Protein AF-A0AAD5LQH4-F1 (afdb_monomer_lite)

Organism: Pythium insidiosum (NCBI:txid114742)

pLDDT: mean 78.12, std 18.83, range [29.61, 98.0]

Sequence (224 aa):
MGNAKSKAVEQTVRATALQPLQAPVPILGARHCLESARTFLVRHKTRGSEMTVSVYDYANETRGARAFQVNGTQLFFTVCGAEDSDAIVRVRPVNQVNFAVETPAPTLRETTVHLYTLKRMLKENTPVTIGVVKDQLTGHSYRLGYTGVWKYGVVIWLASEKTPDCPTTIAKTYPSHRGGIQVSYCLEVVEGVDMAALMTMIAVLDMGPYASSPGLGASMGVMG

Secondary structure (DSSP, 8-state):
---HHHHHHHHHHHHSPP---SS-B-SS-GGGB-SS-EEEEEEEEEETTEEEEEEEETT-GGG--EEEEEETTEEEE--TT------EEEEEESSSSEEEEEEE-SS-TT-EEEEEEEE----SSS-EEEEEEE-TTT--EEEEEEEEETTTEEEEEEEETTSTTS-EEEEEEE----TTS---EEEEE-TTBBHHHHHHHHHHHHS-STTS-SSS--------

Foldseek 3Di:
DDDPVLVVLQVVLVPDDADADPAFQAQPHQLLFFQFWFKWFWFWDDDPLWIWIWIGGPVPNVVPQTQWIDIRQWTFGDHPPPPCSPWIWGFDDPDLFKTWTWTQDPPDRPDIHTRWMFTQDFDAQDKDFGTWTARPVPRWIWGWIWGHGLQRKIFIWIATPVGNVDTGGFKMWHQPPDPPDRTSIMMIGGGSYRVVVVVSNVVSHPNDSSNDDDDDPPDDDDDD

Radius of gyration: 18.34 Å; chains: 1; bounding box: 42×68×43 Å

Structure (mmCIF, N/CA/C/O backbone):
data_AF-A0AAD5LQH4-F1
#
_entry.id   AF-A0AAD5LQH4-F1
#
loop_
_atom_site.group_PDB
_atom_site.id
_atom_site.type_symbol
_atom_site.label_atom_id
_atom_site.label_alt_id
_atom_site.label_comp_id
_atom_site.label_asym_id
_atom_site.label_entity_id
_atom_site.label_seq_id
_atom_site.pdbx_PDB_ins_code
_atom_site.Cartn_x
_atom_site.Cartn_y
_atom_site.Cartn_z
_atom_site.occupancy
_atom_site.B_iso_or_equiv
_atom_site.auth_seq_id
_atom_site.auth_comp_id
_atom_site.auth_asym_id
_atom_site.auth_atom_id
_atom_site.pdbx_PDB_model_num
ATOM 1 N N . MET A 1 1 ? 17.378 1.002 -23.582 1.00 43.47 1 MET A N 1
ATOM 2 C CA . MET A 1 1 ? 17.774 -0.241 -22.879 1.00 43.47 1 MET A CA 1
ATOM 3 C C . MET A 1 1 ? 17.763 0.031 -21.379 1.00 43.47 1 MET A C 1
ATOM 5 O O . MET A 1 1 ? 18.430 0.965 -20.959 1.00 43.47 1 MET A O 1
ATOM 9 N N . GLY A 1 2 ? 16.969 -0.696 -20.585 1.00 53.09 2 GLY A N 1
ATOM 10 C CA . GLY A 1 2 ? 16.956 -0.538 -19.121 1.00 53.09 2 GLY A CA 1
ATOM 11 C C . GLY A 1 2 ? 18.236 -1.083 -18.477 1.00 53.09 2 GLY A C 1
ATOM 12 O O . GLY A 1 2 ? 18.747 -2.109 -18.925 1.00 53.09 2 GLY A O 1
ATOM 13 N N . ASN A 1 3 ? 18.746 -0.389 -17.456 1.00 71.56 3 ASN A N 1
ATOM 14 C CA . ASN A 1 3 ? 19.943 -0.763 -16.695 1.00 71.56 3 ASN A CA 1
ATOM 15 C C . ASN A 1 3 ? 19.790 -2.192 -16.124 1.00 71.56 3 ASN A C 1
ATOM 17 O O . ASN A 1 3 ? 18.729 -2.535 -15.609 1.00 71.56 3 ASN A O 1
ATOM 21 N N . ALA A 1 4 ? 20.828 -3.034 -16.187 1.00 72.62 4 ALA A N 1
ATOM 22 C CA . ALA A 1 4 ? 20.786 -4.414 -15.681 1.00 72.62 4 ALA A CA 1
ATOM 23 C C . ALA A 1 4 ? 20.274 -4.500 -14.228 1.00 72.62 4 ALA A C 1
ATOM 25 O O . ALA A 1 4 ? 19.512 -5.405 -13.889 1.00 72.62 4 ALA A O 1
ATOM 26 N N . LYS A 1 5 ? 20.600 -3.492 -13.404 1.00 70.88 5 LYS A N 1
ATOM 27 C CA . LYS A 1 5 ? 20.104 -3.369 -12.025 1.00 70.88 5 LYS A CA 1
ATOM 28 C C . LYS A 1 5 ? 18.578 -3.239 -11.936 1.00 70.88 5 LYS A C 1
ATOM 30 O O . LYS A 1 5 ? 17.981 -3.847 -11.056 1.00 70.88 5 LYS A O 1
ATOM 35 N N . SER A 1 6 ? 17.930 -2.492 -12.836 1.00 78.31 6 SER A N 1
ATOM 36 C CA . SER A 1 6 ? 16.468 -2.327 -12.796 1.00 78.31 6 SER A CA 1
ATOM 37 C C . SER A 1 6 ? 15.739 -3.601 -13.218 1.00 78.31 6 SER A C 1
ATOM 39 O O . SER A 1 6 ? 14.711 -3.933 -12.639 1.00 78.31 6 SER A O 1
ATOM 41 N N . LYS A 1 7 ? 16.292 -4.344 -14.187 1.00 82.94 7 LYS A N 1
ATOM 42 C CA . LYS A 1 7 ? 15.720 -5.621 -14.639 1.00 82.94 7 LYS A CA 1
ATOM 43 C C . LYS A 1 7 ? 15.779 -6.697 -13.556 1.00 82.94 7 LYS A C 1
ATOM 45 O O . LYS A 1 7 ? 14.803 -7.413 -13.377 1.00 82.94 7 LYS A O 1
ATOM 50 N N . ALA A 1 8 ? 16.895 -6.786 -12.832 1.00 86.00 8 ALA A N 1
ATOM 51 C CA . ALA A 1 8 ? 17.048 -7.752 -11.747 1.00 86.00 8 ALA A CA 1
ATOM 52 C C . ALA A 1 8 ? 16.045 -7.493 -10.609 1.00 86.00 8 ALA A C 1
ATOM 54 O O . ALA A 1 8 ? 15.389 -8.422 -10.153 1.00 86.00 8 ALA A O 1
ATOM 55 N N . VAL A 1 9 ? 15.871 -6.228 -10.197 1.00 86.50 9 VAL A N 1
ATOM 56 C CA . VAL A 1 9 ? 14.870 -5.859 -9.177 1.00 86.50 9 VAL A CA 1
ATOM 57 C C . VAL A 1 9 ? 13.461 -6.219 -9.641 1.00 86.50 9 VAL A C 1
ATOM 59 O O . VAL A 1 9 ? 12.723 -6.861 -8.899 1.00 86.50 9 VAL A O 1
ATOM 62 N N . GLU A 1 10 ? 13.101 -5.854 -10.873 1.00 87.75 10 GLU A N 1
ATOM 63 C CA . GLU A 1 10 ? 11.787 -6.173 -11.430 1.00 87.75 10 GLU A CA 1
ATOM 64 C C . GLU A 1 10 ? 11.521 -7.687 -11.444 1.00 87.75 10 GLU A C 1
ATOM 66 O O . GLU A 1 10 ? 10.453 -8.128 -11.024 1.00 87.75 10 GLU A O 1
ATOM 71 N N . GLN A 1 11 ? 12.486 -8.487 -11.907 1.00 89.12 11 GLN A N 1
ATOM 72 C CA . GLN A 1 11 ? 12.361 -9.945 -11.953 1.00 89.12 11 GLN A CA 1
ATOM 73 C C . GLN A 1 11 ? 12.154 -10.538 -10.560 1.00 89.12 11 GLN A C 1
ATOM 75 O O . GLN A 1 11 ? 11.245 -11.347 -10.382 1.00 89.12 11 GLN A O 1
ATOM 80 N N . THR A 1 12 ? 12.939 -10.097 -9.574 1.00 92.00 12 THR A N 1
ATOM 81 C CA . THR A 1 12 ? 12.787 -10.527 -8.179 1.00 92.00 12 THR A CA 1
ATOM 82 C C . THR A 1 12 ? 11.393 -10.201 -7.656 1.00 92.00 12 THR A C 1
ATOM 84 O O . THR A 1 12 ? 10.718 -11.080 -7.134 1.00 92.00 12 THR A O 1
ATOM 87 N N . VAL A 1 13 ? 10.922 -8.964 -7.847 1.00 92.94 13 VAL A N 1
ATOM 88 C CA . VAL A 1 13 ? 9.593 -8.537 -7.384 1.00 92.94 13 VAL A CA 1
ATOM 89 C C . VAL A 1 13 ? 8.485 -9.347 -8.053 1.00 92.94 13 VAL A C 1
ATOM 91 O O . VAL A 1 13 ? 7.573 -9.817 -7.376 1.00 92.94 13 VAL A O 1
ATOM 94 N N . ARG A 1 14 ? 8.562 -9.555 -9.373 1.00 91.69 14 ARG A N 1
ATOM 95 C CA . ARG A 1 14 ? 7.585 -10.370 -10.110 1.00 91.69 14 ARG A CA 1
ATOM 96 C C . ARG A 1 14 ? 7.562 -11.817 -9.622 1.00 91.69 14 ARG A C 1
ATOM 98 O O . ARG A 1 14 ? 6.471 -12.371 -9.503 1.00 91.69 14 ARG A O 1
ATOM 105 N N . ALA A 1 15 ? 8.724 -12.398 -9.323 1.00 92.62 15 ALA A N 1
ATOM 106 C CA . ALA A 1 15 ? 8.850 -13.762 -8.816 1.00 92.62 15 ALA A CA 1
ATOM 107 C C . ALA A 1 15 ? 8.359 -13.920 -7.367 1.00 92.62 15 ALA A C 1
ATOM 109 O O . ALA A 1 15 ? 8.000 -15.027 -6.969 1.00 92.62 15 ALA A O 1
ATOM 110 N N . THR A 1 16 ? 8.303 -12.840 -6.581 1.00 94.88 16 THR A N 1
ATOM 111 C CA . THR A 1 16 ? 7.770 -12.899 -5.219 1.00 94.88 16 THR A CA 1
ATOM 112 C C . THR A 1 16 ? 6.295 -13.295 -5.231 1.00 94.88 16 THR A C 1
ATOM 114 O O . THR A 1 16 ? 5.443 -12.612 -5.815 1.00 94.88 16 THR A O 1
ATOM 117 N N . ALA A 1 17 ? 5.997 -14.401 -4.549 1.00 93.75 17 ALA A N 1
ATOM 118 C CA . ALA A 1 17 ? 4.637 -14.846 -4.306 1.00 93.75 17 ALA A CA 1
ATOM 119 C C . ALA A 1 17 ? 3.942 -13.887 -3.336 1.00 93.75 17 ALA A C 1
ATOM 121 O O . ALA A 1 17 ? 4.505 -13.496 -2.306 1.00 93.75 17 ALA A O 1
ATOM 122 N N . LEU A 1 18 ? 2.713 -13.514 -3.675 1.00 94.88 18 LEU A N 1
ATOM 123 C CA . LEU A 1 18 ? 1.836 -12.841 -2.734 1.00 94.88 18 LEU A CA 1
ATOM 124 C C . LEU A 1 18 ? 1.075 -13.891 -1.924 1.00 94.88 18 LEU A C 1
ATOM 126 O O . LEU A 1 18 ? 0.703 -14.939 -2.455 1.00 94.88 18 LEU A O 1
ATOM 130 N N . GLN A 1 19 ? 0.868 -13.614 -0.644 1.00 92.62 19 GLN A N 1
ATOM 131 C CA . GLN A 1 19 ? 0.198 -14.517 0.280 1.00 92.62 19 GLN A CA 1
ATOM 132 C C . GLN A 1 19 ? -1.202 -13.982 0.584 1.00 92.62 19 GLN A C 1
ATOM 134 O O . GLN A 1 19 ? -1.308 -12.863 1.092 1.00 92.62 19 GLN A O 1
ATOM 139 N N . PRO A 1 20 ? -2.274 -14.742 0.289 1.00 87.00 20 PRO A N 1
ATOM 140 C CA . PRO A 1 20 ? -3.622 -14.369 0.694 1.00 87.00 20 PRO A CA 1
ATOM 141 C C . PRO A 1 20 ? -3.694 -14.129 2.200 1.00 87.00 20 PRO A C 1
ATOM 143 O O . PRO A 1 20 ? -3.093 -14.866 2.989 1.00 87.00 20 PRO A O 1
ATOM 146 N N . LEU A 1 21 ? -4.437 -13.103 2.601 1.00 89.62 21 LEU A N 1
ATOM 147 C CA . LEU A 1 21 ? -4.705 -12.872 4.012 1.00 89.62 21 LEU A CA 1
ATOM 148 C C . LEU A 1 21 ? -5.694 -13.931 4.512 1.00 89.62 21 LEU A C 1
ATOM 150 O O . LEU A 1 21 ? -6.669 -14.243 3.836 1.00 89.62 21 LEU A O 1
ATOM 154 N N . GLN A 1 22 ? -5.458 -14.475 5.709 1.00 88.81 22 GLN A N 1
ATOM 155 C CA . GLN A 1 22 ? -6.365 -15.465 6.313 1.00 88.81 22 GLN A CA 1
ATOM 156 C C . GLN A 1 22 ? -7.762 -14.890 6.589 1.00 88.81 22 GLN A C 1
ATOM 158 O O . GLN A 1 22 ? -8.742 -15.628 6.631 1.00 88.81 22 GLN A O 1
ATOM 163 N N . ALA A 1 23 ? -7.836 -13.575 6.793 1.00 91.31 23 ALA A N 1
ATOM 164 C CA . ALA A 1 23 ? -9.062 -12.806 6.904 1.00 91.31 23 ALA A CA 1
ATOM 165 C C . ALA A 1 23 ? -8.827 -11.403 6.318 1.00 91.31 23 ALA A C 1
ATOM 167 O O . ALA A 1 23 ? -7.687 -10.923 6.347 1.00 91.31 23 ALA A O 1
ATOM 168 N N . PRO A 1 24 ? -9.872 -10.722 5.817 1.00 93.81 24 PRO A N 1
ATOM 169 C CA . PRO A 1 24 ? -9.762 -9.328 5.411 1.00 93.81 24 PRO A CA 1
ATOM 170 C C . PRO A 1 24 ? -9.243 -8.447 6.550 1.00 93.81 24 PRO A C 1
ATOM 172 O O . PRO A 1 24 ? -9.631 -8.630 7.702 1.00 93.81 24 PRO A O 1
ATOM 175 N N . VAL A 1 25 ? -8.394 -7.471 6.222 1.00 94.88 25 VAL A N 1
ATOM 176 C CA . VAL A 1 25 ? -7.844 -6.506 7.188 1.00 94.88 25 VAL A CA 1
ATOM 177 C C . VAL A 1 25 ? -8.382 -5.112 6.843 1.00 94.88 25 VAL A C 1
ATOM 179 O O . VAL A 1 25 ? -7.745 -4.385 6.076 1.00 94.88 25 VAL A O 1
ATOM 182 N N . PRO A 1 26 ? -9.569 -4.735 7.356 1.00 93.56 26 PRO A N 1
ATOM 183 C CA . PRO A 1 26 ? -10.208 -3.460 7.043 1.00 93.56 26 PRO A CA 1
ATOM 184 C C . PRO A 1 26 ? -9.583 -2.319 7.847 1.00 93.56 26 PRO A C 1
ATOM 186 O O . PRO A 1 26 ? -9.799 -2.193 9.049 1.00 93.56 26 PRO A O 1
ATOM 189 N N . ILE A 1 27 ? -8.822 -1.455 7.182 1.00 93.31 27 ILE A N 1
ATOM 190 C CA . ILE A 1 27 ? -8.109 -0.334 7.818 1.00 93.31 27 ILE A CA 1
ATOM 191 C C . ILE A 1 27 ? -8.921 0.962 7.728 1.00 93.31 27 ILE A C 1
ATOM 193 O O . ILE A 1 27 ? -8.956 1.760 8.665 1.00 93.31 27 ILE A O 1
ATOM 197 N N . LEU A 1 28 ? -9.559 1.191 6.584 1.00 87.81 28 LEU A N 1
ATOM 198 C CA . LEU A 1 28 ? -10.448 2.314 6.304 1.00 87.81 28 LEU A CA 1
ATOM 199 C C . LEU A 1 28 ? -11.907 1.866 6.199 1.00 87.81 28 LEU A C 1
ATOM 201 O O . LEU A 1 28 ? -12.801 2.680 6.420 1.00 87.81 28 LEU A O 1
ATOM 205 N N . GLY A 1 29 ? -12.148 0.588 5.897 1.00 87.00 29 GLY A N 1
ATOM 206 C CA . GLY A 1 29 ? -13.457 -0.043 6.034 1.00 87.00 29 GLY A CA 1
ATOM 207 C C . GLY A 1 29 ? -13.584 -1.334 5.228 1.00 87.00 29 GLY A C 1
ATOM 208 O O . GLY A 1 29 ? -12.982 -1.476 4.168 1.00 87.00 29 GLY A O 1
ATOM 209 N N . ALA A 1 30 ? -14.423 -2.265 5.690 1.00 86.81 30 ALA A N 1
ATOM 210 C CA . ALA A 1 30 ? -14.577 -3.597 5.083 1.00 86.81 30 ALA A CA 1
ATOM 211 C C . ALA A 1 30 ? -14.978 -3.576 3.600 1.00 86.81 30 ALA A C 1
ATOM 213 O O . ALA A 1 30 ? -14.503 -4.396 2.824 1.00 86.81 30 ALA A O 1
ATOM 214 N N . ARG A 1 31 ? -15.771 -2.587 3.174 1.00 84.12 31 ARG A N 1
ATOM 215 C CA . ARG A 1 31 ? -16.147 -2.386 1.760 1.00 84.12 31 ARG A CA 1
ATOM 216 C C . ARG A 1 31 ? -14.965 -2.086 0.827 1.00 84.12 31 ARG A C 1
ATOM 218 O O . ARG A 1 31 ? -15.123 -2.117 -0.387 1.00 84.12 31 ARG A O 1
ATOM 225 N N . HIS A 1 32 ? -13.814 -1.703 1.381 1.00 85.62 32 HIS A N 1
ATOM 226 C CA . HIS A 1 32 ? -12.600 -1.415 0.621 1.00 85.62 32 HIS A CA 1
ATOM 227 C C . HIS A 1 32 ? -11.674 -2.634 0.523 1.00 85.62 32 HIS A C 1
ATOM 229 O O . HIS A 1 32 ? -10.683 -2.578 -0.208 1.00 85.62 32 HIS A O 1
ATOM 235 N N . CYS A 1 33 ? -11.983 -3.726 1.229 1.00 89.88 33 CYS A N 1
ATOM 236 C CA . CYS A 1 33 ? -11.259 -4.982 1.110 1.00 89.88 33 CYS A CA 1
ATOM 237 C C . CYS A 1 33 ? -11.600 -5.675 -0.212 1.00 89.88 33 CYS A C 1
ATOM 239 O O . CYS A 1 33 ? -12.766 -5.784 -0.585 1.00 89.88 33 CYS A O 1
ATOM 241 N N . LEU A 1 34 ? -10.582 -6.163 -0.920 1.00 88.38 34 LEU A N 1
ATOM 242 C CA . LEU A 1 34 ? -10.805 -6.957 -2.125 1.00 88.38 34 LEU A CA 1
ATOM 243 C C . LEU A 1 34 ? -11.397 -8.324 -1.789 1.00 88.38 34 LEU A C 1
ATOM 245 O O . LEU A 1 34 ? -10.846 -9.051 -0.970 1.00 88.38 34 LEU A O 1
ATOM 249 N N . GLU A 1 35 ? -12.448 -8.701 -2.508 1.00 88.69 35 GLU A N 1
ATOM 250 C CA . GLU A 1 35 ? -13.051 -10.042 -2.454 1.00 88.69 35 GLU A CA 1
ATOM 251 C C . GLU A 1 35 ? -12.248 -11.091 -3.235 1.00 88.69 35 GLU A C 1
ATOM 253 O O . GLU A 1 35 ? -12.485 -12.284 -3.113 1.00 88.69 35 GLU A O 1
ATOM 258 N N . SER A 1 36 ? -11.316 -10.658 -4.085 1.00 89.06 36 SER A N 1
ATOM 259 C CA . SER A 1 36 ? -10.476 -11.546 -4.882 1.00 89.06 36 SER A CA 1
ATOM 260 C C . SER A 1 36 ? -9.136 -10.884 -5.174 1.00 89.06 36 SER A C 1
ATOM 262 O O . SER A 1 36 ? -9.053 -9.657 -5.268 1.00 89.06 36 SER A O 1
ATOM 264 N N . ALA A 1 37 ? -8.089 -11.681 -5.395 1.00 90.50 37 ALA A N 1
ATOM 265 C CA . ALA A 1 37 ? -6.830 -11.150 -5.909 1.00 90.50 37 ALA A CA 1
ATOM 266 C C . ALA A 1 37 ? -7.055 -10.453 -7.263 1.00 90.50 37 ALA A C 1
ATOM 268 O O . ALA A 1 37 ? -7.832 -10.931 -8.098 1.00 90.50 37 ALA A O 1
ATOM 269 N N . ARG A 1 38 ? -6.398 -9.308 -7.476 1.00 89.75 38 ARG A N 1
ATOM 270 C CA . ARG A 1 38 ? -6.554 -8.496 -8.690 1.00 89.75 38 ARG A CA 1
ATOM 271 C C . ARG A 1 38 ? -5.252 -7.837 -9.111 1.00 89.75 38 ARG A C 1
ATOM 273 O O . ARG A 1 38 ? -4.387 -7.524 -8.294 1.00 89.75 38 ARG A O 1
ATOM 280 N N . THR A 1 39 ? -5.174 -7.568 -10.408 1.00 90.06 39 THR A N 1
ATOM 281 C CA . THR A 1 39 ? -4.115 -6.765 -11.013 1.00 90.06 39 THR A CA 1
ATOM 282 C C . THR A 1 39 ? -4.710 -5.464 -11.513 1.00 90.06 39 THR A C 1
ATOM 284 O O . THR A 1 39 ? -5.730 -5.451 -12.200 1.00 90.06 39 THR A O 1
ATOM 287 N N . PHE A 1 40 ? -4.036 -4.369 -11.204 1.00 87.25 40 PHE A N 1
ATOM 288 C CA . PHE A 1 40 ? -4.422 -3.031 -11.597 1.00 87.25 40 PHE A CA 1
ATOM 289 C C . PHE A 1 40 ? -3.322 -2.351 -12.407 1.00 87.25 40 PHE A C 1
ATOM 291 O O . PHE A 1 40 ? -2.132 -2.629 -12.249 1.00 87.25 40 PHE A O 1
ATOM 298 N N . LEU A 1 41 ? -3.730 -1.415 -13.254 1.00 86.69 41 LEU A N 1
ATOM 299 C CA . LEU A 1 41 ? -2.862 -0.476 -13.949 1.00 86.69 41 LEU A CA 1
ATOM 300 C C . LEU A 1 41 ? -2.937 0.868 -13.233 1.00 86.69 41 LEU A C 1
ATOM 302 O O . LEU A 1 41 ? -4.015 1.450 -13.102 1.00 86.69 41 LEU A O 1
ATOM 306 N N . VAL A 1 42 ? -1.791 1.371 -12.786 1.00 84.31 42 VAL A N 1
ATOM 307 C CA . VAL A 1 42 ? -1.695 2.668 -12.117 1.00 84.31 42 VAL A CA 1
ATOM 308 C C . VAL A 1 42 ? -1.153 3.702 -13.091 1.00 84.31 42 VAL A C 1
ATOM 310 O O . VAL A 1 42 ? -0.115 3.507 -13.723 1.00 84.31 42 VAL A O 1
ATOM 313 N N . ARG A 1 43 ? -1.862 4.822 -13.221 1.00 81.44 43 ARG A N 1
ATOM 314 C CA . ARG A 1 43 ? -1.523 5.944 -14.097 1.00 81.44 43 ARG A CA 1
ATOM 315 C C . ARG A 1 43 ? -1.373 7.215 -13.291 1.00 81.44 43 ARG A C 1
ATOM 317 O O . ARG A 1 43 ? -2.255 7.565 -12.512 1.00 81.44 43 ARG A O 1
ATOM 324 N N . HIS A 1 44 ? -0.297 7.947 -13.551 1.00 77.12 44 HIS A N 1
ATOM 325 C CA . HIS A 1 44 ? -0.113 9.286 -13.008 1.00 77.12 44 HIS A CA 1
ATOM 326 C C . HIS A 1 44 ? -0.459 10.319 -14.075 1.00 77.12 44 HIS A C 1
ATOM 328 O O . HIS A 1 44 ? -0.073 10.195 -15.239 1.00 77.12 44 HIS A O 1
ATOM 334 N N . LYS A 1 45 ? -1.175 11.359 -13.669 1.00 73.69 45 LYS A N 1
ATOM 335 C CA . LYS A 1 45 ? -1.387 12.560 -14.463 1.00 73.69 45 LYS A CA 1
ATOM 336 C C . LYS A 1 45 ? -1.058 13.760 -13.594 1.00 73.69 45 LYS A C 1
ATOM 338 O O . LYS A 1 45 ? -1.769 14.038 -12.638 1.00 73.69 45 LYS A O 1
ATOM 343 N N . THR A 1 46 ? -0.001 14.475 -13.943 1.00 67.38 46 THR A N 1
ATOM 344 C CA . THR A 1 46 ? 0.383 15.709 -13.252 1.00 67.38 46 THR A CA 1
ATOM 345 C C . THR A 1 46 ? -0.122 16.906 -14.049 1.00 67.38 46 THR A C 1
ATOM 347 O O . THR A 1 46 ? 0.084 16.972 -15.262 1.00 67.38 46 THR A O 1
ATOM 350 N N . ARG A 1 47 ? -0.792 17.852 -13.386 1.00 66.31 47 ARG A N 1
ATOM 351 C CA . ARG A 1 47 ? -1.209 19.135 -13.966 1.00 66.31 47 ARG A CA 1
ATOM 352 C C . ARG A 1 47 ? -0.832 20.253 -12.994 1.00 66.31 47 ARG A C 1
ATOM 354 O O . ARG A 1 47 ? -1.459 20.409 -11.955 1.00 66.31 47 ARG A O 1
ATOM 361 N N . GLY A 1 48 ? 0.190 21.037 -13.334 1.00 69.00 48 GLY A N 1
ATOM 362 C CA . GLY A 1 48 ? 0.733 22.037 -12.409 1.00 69.00 48 GLY A CA 1
ATOM 363 C C . GLY A 1 48 ? 1.316 21.373 -11.157 1.00 69.00 48 GLY A C 1
ATOM 364 O O . GLY A 1 48 ? 2.138 20.467 -11.280 1.00 69.00 48 GLY A O 1
ATOM 365 N N . SER A 1 49 ? 0.882 21.810 -9.973 1.00 58.94 49 SER A N 1
ATOM 366 C CA . SER A 1 4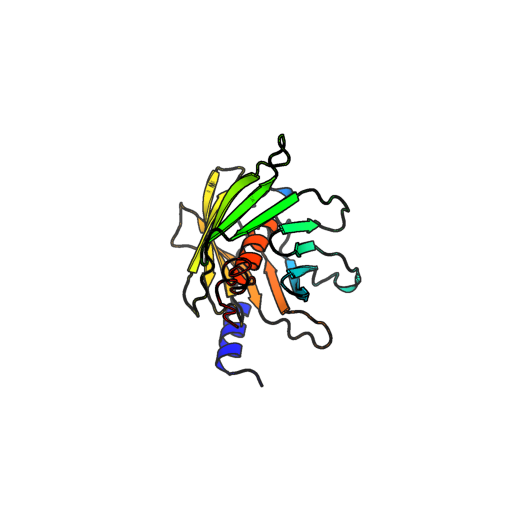9 ? 1.250 21.227 -8.672 1.00 58.94 49 SER A CA 1
ATOM 367 C C . SER A 1 49 ? 0.363 20.052 -8.242 1.00 58.94 49 SER A C 1
ATOM 369 O O . SER A 1 49 ? 0.647 19.410 -7.232 1.00 58.94 49 SER A O 1
ATOM 371 N N . GLU A 1 50 ? -0.699 19.746 -8.990 1.00 63.31 50 GLU A N 1
ATOM 372 C CA . GLU A 1 50 ? -1.614 18.655 -8.669 1.00 63.31 50 GLU A CA 1
ATOM 373 C C . GLU A 1 50 ? -1.173 17.361 -9.353 1.00 63.31 50 GLU A C 1
ATOM 375 O O . GLU A 1 50 ? -0.957 17.307 -10.569 1.00 63.31 50 GLU A O 1
ATOM 380 N N . MET A 1 51 ? -1.064 16.294 -8.563 1.00 67.75 51 MET A N 1
ATOM 381 C CA . MET A 1 51 ? -0.876 14.941 -9.069 1.00 67.75 51 MET A CA 1
ATOM 382 C C . MET A 1 51 ? -2.183 14.175 -8.931 1.00 67.75 51 MET A C 1
ATOM 384 O O . MET A 1 51 ? -2.755 14.088 -7.843 1.00 67.75 51 MET A O 1
ATOM 388 N N . THR A 1 52 ? -2.627 13.599 -10.044 1.00 72.88 52 THR A N 1
ATOM 389 C CA . THR A 1 52 ? -3.718 12.640 -10.074 1.00 72.88 52 THR A CA 1
ATOM 390 C C . THR A 1 52 ? -3.185 11.226 -10.253 1.00 72.88 52 THR A C 1
ATOM 392 O O . THR A 1 52 ? -2.542 10.942 -11.263 1.00 72.88 52 THR A O 1
ATOM 395 N N . VAL A 1 53 ? -3.469 10.330 -9.307 1.00 73.94 53 VAL A N 1
ATOM 396 C CA . VAL A 1 53 ? -3.181 8.891 -9.446 1.00 73.94 53 VAL A CA 1
ATOM 397 C C . VAL A 1 53 ? -4.489 8.184 -9.748 1.00 73.94 53 VAL A C 1
ATOM 399 O O . VAL A 1 53 ? -5.423 8.269 -8.957 1.00 73.94 53 VAL A O 1
ATOM 402 N N . SER A 1 54 ? -4.574 7.523 -10.898 1.00 76.19 54 SER A N 1
ATOM 403 C CA . SER A 1 54 ? -5.743 6.756 -11.321 1.00 76.19 54 SER A CA 1
ATOM 404 C C . SER A 1 54 ? -5.405 5.278 -11.400 1.00 76.19 54 SER A C 1
ATOM 406 O O . SER A 1 54 ? -4.387 4.910 -11.985 1.00 76.19 54 SER A O 1
ATOM 408 N N . VAL A 1 55 ? -6.278 4.441 -10.852 1.00 77.69 55 VAL A N 1
ATOM 409 C CA . VAL A 1 55 ? -6.113 2.986 -10.852 1.00 77.69 55 VAL A CA 1
ATOM 410 C C . VAL A 1 55 ? -7.233 2.354 -11.663 1.00 77.69 55 VAL A C 1
ATOM 412 O O . VAL A 1 55 ? -8.407 2.647 -11.433 1.00 77.69 55 VAL A O 1
ATOM 415 N N . TYR A 1 56 ? -6.859 1.499 -12.606 1.00 77.69 56 TYR A N 1
ATOM 416 C CA . TYR A 1 56 ? -7.769 0.803 -13.510 1.00 77.69 56 TYR A CA 1
ATOM 417 C C . TYR A 1 56 ? -7.621 -0.698 -13.320 1.00 77.69 56 TYR A C 1
ATOM 419 O O . TYR A 1 56 ? -6.509 -1.191 -13.148 1.00 77.69 56 TYR A O 1
ATOM 427 N N . ASP A 1 57 ? -8.728 -1.428 -13.367 1.00 77.88 57 ASP A N 1
ATOM 428 C CA . ASP A 1 57 ? -8.679 -2.887 -13.411 1.00 77.88 57 ASP A CA 1
ATOM 429 C C . ASP A 1 57 ? -8.014 -3.337 -14.723 1.00 77.88 57 ASP A C 1
ATOM 431 O O . ASP A 1 57 ? -8.400 -2.890 -15.807 1.00 77.88 57 ASP A O 1
ATOM 435 N N . TYR A 1 58 ? -7.006 -4.209 -14.625 1.00 72.44 58 TYR A N 1
ATOM 436 C CA . TYR A 1 58 ? -6.256 -4.701 -15.780 1.00 72.44 58 TYR A CA 1
ATOM 437 C C . TYR A 1 58 ? -7.158 -5.411 -16.802 1.00 72.44 58 TYR A C 1
ATOM 439 O O . TYR A 1 58 ? -6.919 -5.305 -18.006 1.00 72.44 58 TYR A O 1
ATOM 447 N N . ALA A 1 59 ? -8.200 -6.115 -16.346 1.00 71.44 59 ALA A N 1
ATOM 448 C CA . ALA A 1 59 ? -9.111 -6.857 -17.217 1.00 71.44 59 ALA A CA 1
ATOM 449 C C . ALA A 1 59 ? -10.146 -5.956 -17.916 1.00 71.44 59 ALA A C 1
ATOM 451 O O . ALA A 1 59 ? -10.638 -6.304 -18.987 1.00 71.44 59 ALA A O 1
ATOM 452 N N . ASN A 1 60 ? -10.460 -4.791 -17.338 1.00 61.19 60 ASN A N 1
ATOM 453 C CA . ASN A 1 60 ? -11.557 -3.917 -17.774 1.00 61.19 60 ASN A CA 1
ATOM 454 C C . ASN A 1 60 ? -11.091 -2.527 -18.250 1.00 61.19 60 ASN A C 1
ATOM 456 O O . ASN A 1 60 ? -11.881 -1.580 -18.271 1.00 61.19 60 ASN A O 1
ATOM 460 N N . GLU A 1 61 ? -9.825 -2.398 -18.659 1.00 58.62 61 GLU A N 1
ATOM 461 C CA . GLU A 1 61 ? -9.183 -1.129 -19.043 1.00 58.62 61 GLU A CA 1
ATOM 462 C C . GLU A 1 61 ? -9.994 -0.312 -20.074 1.00 58.62 61 GLU A C 1
ATOM 464 O O . GLU A 1 61 ? -10.036 0.917 -20.009 1.00 58.62 61 GLU A O 1
ATOM 469 N N . THR A 1 62 ? -10.702 -0.982 -20.989 1.00 51.47 62 THR A N 1
ATOM 470 C CA . THR A 1 62 ? -11.493 -0.357 -22.064 1.00 51.47 62 THR A CA 1
ATOM 471 C C . THR A 1 62 ? -12.768 0.338 -21.592 1.00 51.47 62 THR A C 1
ATOM 473 O O . THR A 1 62 ? -13.298 1.176 -22.318 1.00 51.47 62 THR A O 1
ATOM 476 N N . ARG A 1 63 ? -13.269 0.036 -20.386 1.00 49.97 63 ARG A N 1
ATOM 477 C CA . ARG A 1 63 ? -14.537 0.592 -19.880 1.00 49.97 63 ARG A CA 1
ATOM 478 C C . ARG A 1 63 ? -14.381 1.919 -19.138 1.00 49.97 63 ARG A C 1
ATOM 480 O O . ARG A 1 63 ? -15.375 2.471 -18.684 1.00 49.97 63 ARG A O 1
ATOM 487 N N . GLY A 1 64 ? -13.157 2.428 -18.975 1.00 50.00 64 GLY A N 1
ATOM 488 C CA . GLY A 1 64 ? -12.911 3.694 -18.274 1.00 50.00 64 GLY A CA 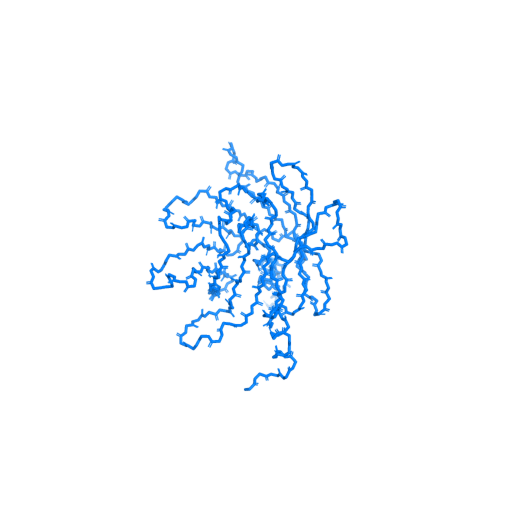1
ATOM 489 C C . GLY A 1 64 ? -13.291 3.685 -16.785 1.00 50.00 64 GLY A C 1
ATOM 490 O O . GLY A 1 64 ? -13.247 4.738 -16.150 1.00 50.00 64 GLY A O 1
ATOM 491 N N . ALA A 1 65 ? -13.635 2.520 -16.223 1.00 50.62 65 ALA A N 1
ATOM 492 C CA . ALA A 1 65 ? -14.005 2.360 -14.824 1.00 50.62 65 ALA A CA 1
ATOM 493 C C . ALA A 1 65 ? -12.771 2.599 -13.943 1.00 50.62 65 ALA A C 1
ATOM 495 O O . ALA A 1 65 ? -11.881 1.752 -13.828 1.00 50.62 65 ALA A O 1
ATOM 496 N N . ARG A 1 66 ? -12.698 3.796 -13.357 1.00 58.91 66 ARG A N 1
ATOM 497 C CA . ARG A 1 66 ? -11.682 4.148 -12.365 1.00 58.91 66 ARG A CA 1
ATOM 498 C C . ARG A 1 66 ? -12.043 3.447 -11.067 1.00 58.91 66 ARG A C 1
ATOM 500 O O . ARG A 1 66 ? -13.136 3.654 -10.560 1.00 58.91 66 ARG A O 1
ATOM 507 N N . ALA A 1 67 ? -11.121 2.655 -10.536 1.00 57.91 67 ALA A N 1
ATOM 508 C CA . ALA A 1 67 ? -11.267 2.078 -9.206 1.00 57.91 67 ALA A CA 1
ATOM 509 C C . ALA A 1 67 ? -10.886 3.105 -8.122 1.00 57.91 67 ALA A C 1
ATOM 511 O O . ALA A 1 67 ? -11.487 3.156 -7.053 1.00 57.91 67 ALA A O 1
ATOM 512 N N . PHE A 1 68 ? -9.889 3.958 -8.399 1.00 62.25 68 PHE A N 1
ATOM 513 C CA . PHE A 1 68 ? -9.362 4.923 -7.428 1.00 62.25 68 PHE A CA 1
ATOM 514 C C . PHE A 1 68 ? -8.848 6.192 -8.104 1.00 62.25 68 PHE A C 1
ATOM 516 O O . PHE A 1 68 ? -8.229 6.113 -9.171 1.00 62.25 68 PHE A O 1
ATOM 523 N N . GLN A 1 69 ? -9.066 7.349 -7.468 1.00 64.94 69 GLN A N 1
ATOM 524 C CA . GLN A 1 69 ? -8.506 8.628 -7.890 1.00 64.94 69 GLN A CA 1
ATOM 525 C C . GLN A 1 69 ? -7.939 9.410 -6.701 1.00 64.94 69 GLN A C 1
ATOM 527 O O . GLN A 1 69 ? -8.661 9.846 -5.817 1.00 64.94 69 GLN A O 1
ATOM 532 N N . VAL A 1 70 ? -6.641 9.685 -6.717 1.00 62.72 70 VAL A N 1
ATOM 533 C CA . VAL A 1 70 ? -6.024 10.680 -5.823 1.00 62.72 70 VAL A CA 1
ATOM 534 C C . VAL A 1 70 ? -5.993 12.007 -6.557 1.00 62.72 70 VAL A C 1
ATOM 536 O O . VAL A 1 70 ? -5.607 11.991 -7.714 1.00 62.72 70 VAL A O 1
ATOM 539 N N . ASN A 1 71 ? -6.381 13.128 -5.954 1.00 62.66 71 ASN A N 1
ATOM 540 C CA . ASN A 1 71 ? -6.161 14.472 -6.486 1.00 62.66 71 ASN A CA 1
ATOM 541 C C . ASN A 1 71 ? -5.456 15.348 -5.439 1.00 62.66 71 ASN A C 1
ATOM 543 O O . ASN A 1 71 ? -6.049 15.743 -4.432 1.00 62.66 71 ASN A O 1
ATOM 547 N N . GLY A 1 72 ? -4.171 15.631 -5.660 1.00 65.19 72 GLY A N 1
ATOM 548 C CA . GLY A 1 72 ? -3.357 16.383 -4.707 1.00 65.19 72 GLY A CA 1
ATOM 549 C C . GLY A 1 72 ? -3.268 15.662 -3.359 1.00 65.19 72 GLY A C 1
ATOM 550 O O . GLY A 1 72 ? -2.671 14.594 -3.267 1.00 65.19 72 GLY A O 1
ATOM 551 N N . THR A 1 73 ? -3.873 16.244 -2.318 1.00 64.44 73 THR A N 1
ATOM 552 C CA . THR A 1 73 ? -3.910 15.669 -0.955 1.00 64.44 73 THR A CA 1
ATOM 553 C C . THR A 1 73 ? -5.197 14.906 -0.643 1.00 64.44 73 THR A C 1
ATOM 555 O O . THR A 1 73 ? -5.355 14.410 0.466 1.00 64.44 73 THR A O 1
ATOM 558 N N . GLN A 1 74 ? -6.144 14.818 -1.575 1.00 62.88 74 GLN A N 1
ATOM 559 C CA . GLN A 1 74 ? -7.427 14.149 -1.358 1.00 62.88 74 GLN A CA 1
ATOM 560 C C . GLN A 1 74 ? -7.478 12.849 -2.159 1.00 62.88 74 GLN A C 1
ATOM 562 O O . GLN A 1 74 ? -7.201 12.844 -3.354 1.00 62.88 74 GLN A O 1
ATOM 567 N N . LEU A 1 75 ? -7.827 11.742 -1.512 1.00 63.56 75 LEU A N 1
ATOM 568 C CA . LEU A 1 75 ? -8.166 10.486 -2.165 1.00 63.56 75 LEU A CA 1
ATOM 569 C C . LEU A 1 75 ? -9.678 10.356 -2.260 1.00 63.56 75 LEU A C 1
ATOM 571 O O . LEU A 1 75 ? -10.384 10.421 -1.254 1.00 63.56 75 LEU A O 1
ATOM 575 N N . PHE A 1 76 ? -10.126 10.127 -3.484 1.00 64.38 76 PHE A N 1
ATOM 576 C CA . PHE A 1 76 ? -11.478 9.763 -3.856 1.00 64.38 76 PHE A CA 1
ATOM 577 C C . PHE A 1 76 ? -11.471 8.279 -4.233 1.00 64.38 76 PHE A C 1
ATOM 579 O O . PHE A 1 76 ? -10.704 7.838 -5.099 1.00 64.38 76 PHE A O 1
ATOM 586 N N . PHE A 1 77 ? -12.312 7.492 -3.569 1.00 60.28 77 PHE A N 1
ATOM 587 C CA . PHE A 1 77 ? -12.461 6.067 -3.861 1.00 60.28 77 PHE A CA 1
ATOM 588 C C . PHE A 1 77 ? -13.742 5.877 -4.674 1.00 60.28 77 PHE A C 1
ATOM 590 O O . PHE A 1 77 ? -14.819 6.225 -4.204 1.00 60.28 77 PHE A O 1
ATOM 597 N N . THR A 1 78 ? -13.625 5.324 -5.883 1.00 54.06 78 THR A N 1
ATOM 598 C CA . THR A 1 78 ? -14.773 4.968 -6.729 1.00 54.06 78 THR A CA 1
ATOM 599 C C . THR A 1 78 ? -14.775 3.455 -6.860 1.00 54.06 78 THR A C 1
ATOM 601 O O . THR A 1 78 ? -14.161 2.884 -7.758 1.00 54.06 78 THR A O 1
ATOM 604 N N . VAL A 1 79 ? -15.400 2.765 -5.911 1.00 50.00 79 VAL A N 1
ATOM 605 C CA . VAL A 1 79 ? -15.373 1.300 -5.909 1.00 50.00 79 VAL A CA 1
ATOM 606 C C . VAL A 1 79 ? -16.299 0.785 -7.018 1.00 50.00 79 VAL A C 1
ATOM 608 O O . VAL A 1 79 ? -17.511 0.954 -6.962 1.00 50.00 79 VAL A O 1
ATOM 611 N N . CYS A 1 80 ? -15.713 0.148 -8.036 1.00 44.38 80 CYS A N 1
ATOM 612 C CA . CYS A 1 80 ? -16.399 -0.698 -9.024 1.00 44.38 80 CYS A CA 1
ATOM 613 C C . CYS A 1 80 ? -17.636 -0.089 -9.723 1.00 44.38 80 CYS A C 1
ATOM 615 O O . CYS A 1 80 ? -18.646 -0.767 -9.885 1.00 44.38 80 CYS A O 1
ATOM 617 N N . GLY A 1 81 ? -17.553 1.156 -10.203 1.00 40.44 81 GLY A N 1
ATOM 618 C CA . GLY A 1 81 ? -18.587 1.726 -11.080 1.00 40.44 81 GLY A CA 1
ATOM 619 C C . GLY A 1 81 ? -19.873 2.176 -10.382 1.00 40.44 81 GLY A C 1
ATOM 620 O O . GLY A 1 81 ? -20.816 2.551 -11.072 1.00 40.44 81 GLY A O 1
ATOM 621 N N . ALA A 1 82 ? -19.912 2.185 -9.048 1.00 39.22 82 ALA A N 1
ATOM 622 C CA . ALA A 1 82 ? -20.914 2.947 -8.317 1.00 39.22 82 ALA A CA 1
ATOM 623 C C . ALA A 1 82 ? -20.539 4.439 -8.366 1.00 39.22 82 ALA A C 1
ATOM 625 O O . ALA A 1 82 ? -19.414 4.809 -8.023 1.00 39.22 82 ALA A O 1
ATOM 626 N N . GLU A 1 83 ? -21.473 5.293 -8.794 1.00 39.47 83 GLU A N 1
ATOM 627 C CA . GLU A 1 83 ? -21.351 6.762 -8.734 1.00 39.47 83 GLU A CA 1
ATOM 628 C C . GLU A 1 83 ? -21.381 7.309 -7.289 1.00 39.47 83 GLU A C 1
ATOM 630 O O . GLU A 1 83 ? -21.288 8.519 -7.083 1.00 39.47 83 GLU A O 1
ATOM 635 N N . ASP A 1 84 ? -21.442 6.434 -6.282 1.00 42.41 84 ASP A N 1
ATOM 636 C CA . ASP A 1 84 ? -21.402 6.796 -4.867 1.00 42.41 84 ASP A CA 1
ATOM 637 C C . ASP A 1 84 ? -19.969 7.153 -4.442 1.00 42.41 84 ASP A C 1
ATOM 639 O O . ASP A 1 84 ? -19.151 6.329 -4.021 1.00 42.41 84 ASP A O 1
ATOM 643 N N . SER A 1 85 ? -19.655 8.438 -4.593 1.00 49.16 85 SER A N 1
ATOM 644 C CA . SER A 1 85 ? -18.416 9.084 -4.152 1.00 49.16 85 SER A CA 1
ATOM 645 C C . SER A 1 85 ? -18.395 9.269 -2.625 1.00 49.16 85 SER A C 1
ATOM 647 O O . SER A 1 85 ? -18.352 10.394 -2.139 1.00 49.16 85 SER A O 1
ATOM 649 N N . ASP A 1 86 ? -18.413 8.180 -1.854 1.00 51.53 86 ASP A N 1
ATOM 650 C CA . ASP A 1 86 ? -18.796 8.238 -0.429 1.00 51.53 86 ASP A CA 1
ATOM 651 C C . ASP A 1 86 ? -17.662 8.067 0.596 1.00 51.53 86 ASP A C 1
ATOM 653 O O . ASP A 1 86 ? -17.897 7.949 1.801 1.00 51.53 86 ASP A O 1
ATOM 657 N N . ALA A 1 87 ? -16.399 8.122 0.176 1.00 54.66 87 ALA A N 1
ATOM 658 C CA . ALA A 1 87 ? -15.308 8.319 1.127 1.00 54.66 87 ALA A CA 1
ATOM 659 C C . ALA A 1 87 ? -14.235 9.235 0.550 1.00 54.66 87 ALA A C 1
ATOM 661 O O . ALA A 1 87 ? -13.592 8.921 -0.448 1.00 54.66 87 ALA A O 1
ATOM 662 N N . ILE A 1 88 ? -14.026 10.371 1.210 1.00 65.75 88 ILE A N 1
ATOM 663 C CA . ILE A 1 88 ? -12.859 11.218 0.992 1.00 65.75 88 ILE A CA 1
ATOM 664 C C . ILE A 1 88 ? -11.895 10.896 2.123 1.00 65.75 88 ILE A C 1
ATOM 666 O O . ILE A 1 88 ? -12.200 11.140 3.289 1.00 65.75 88 ILE A O 1
ATOM 670 N N . VAL A 1 89 ? -10.729 10.354 1.791 1.00 76.50 89 VAL A N 1
ATOM 671 C CA . VAL A 1 89 ? -9.616 10.290 2.741 1.00 76.50 89 VAL A CA 1
ATOM 672 C C . VAL A 1 89 ? -8.606 11.329 2.314 1.00 76.50 89 VAL A C 1
ATOM 674 O O . VAL A 1 89 ? -8.155 11.348 1.175 1.00 76.50 89 VAL A O 1
ATOM 677 N N . ARG A 1 90 ? -8.241 12.221 3.219 1.00 80.12 90 ARG A N 1
ATOM 678 C CA . ARG A 1 90 ? -7.227 13.236 2.978 1.00 80.12 90 ARG A CA 1
ATOM 679 C C . ARG A 1 90 ? -5.875 12.713 3.447 1.00 80.12 90 ARG A C 1
ATOM 681 O O . ARG A 1 90 ? -5.724 12.338 4.602 1.00 80.12 90 ARG A O 1
ATOM 688 N N . VAL A 1 91 ? -4.887 12.716 2.561 1.00 82.62 91 VAL A N 1
ATOM 689 C CA . VAL A 1 91 ? -3.476 12.496 2.886 1.00 82.62 91 VAL A CA 1
ATOM 690 C C . VAL A 1 91 ? -2.775 13.844 2.874 1.00 82.62 91 VAL A C 1
ATOM 692 O O . VAL A 1 91 ? -2.461 14.400 1.822 1.00 82.62 91 VAL A O 1
ATOM 695 N N . ARG A 1 92 ? -2.546 14.392 4.063 1.00 83.94 92 ARG A N 1
ATOM 696 C CA . ARG A 1 92 ? -1.999 15.733 4.257 1.00 83.94 92 ARG A CA 1
ATOM 697 C C . ARG A 1 92 ? -0.546 15.654 4.733 1.00 83.94 92 ARG A C 1
ATOM 699 O O . ARG A 1 92 ? -0.284 14.963 5.717 1.00 83.94 92 ARG A O 1
ATOM 706 N N . PRO A 1 93 ? 0.404 16.376 4.115 1.00 83.12 93 PRO A N 1
ATOM 707 C CA . PRO A 1 93 ? 1.752 16.477 4.661 1.00 83.12 93 PRO A CA 1
ATOM 708 C C . PRO A 1 93 ? 1.708 17.182 6.025 1.00 83.12 93 PRO A C 1
ATOM 710 O O . PRO A 1 93 ? 1.138 18.264 6.166 1.00 83.12 93 PRO A O 1
ATOM 713 N N . VAL A 1 94 ? 2.299 16.551 7.036 1.00 85.19 94 VAL A N 1
ATOM 714 C CA . VAL A 1 94 ? 2.539 17.141 8.363 1.00 85.19 94 VAL A CA 1
ATOM 715 C C . VAL A 1 94 ? 3.912 17.803 8.380 1.00 85.19 94 VAL A C 1
ATOM 717 O O . VAL A 1 94 ? 4.084 18.885 8.929 1.00 85.19 94 VAL A O 1
ATOM 720 N N . ASN A 1 95 ? 4.894 17.151 7.759 1.00 84.25 95 ASN A N 1
ATOM 721 C CA . ASN A 1 95 ? 6.214 17.699 7.477 1.00 84.25 95 ASN A CA 1
ATOM 722 C C . ASN A 1 95 ? 6.787 17.013 6.221 1.00 84.25 95 ASN A C 1
ATOM 724 O O . ASN A 1 95 ? 6.073 16.290 5.531 1.00 84.25 95 ASN A O 1
ATOM 728 N N . GLN A 1 96 ? 8.072 17.220 5.919 1.00 78.75 96 GLN A N 1
ATOM 729 C CA . GLN A 1 96 ? 8.716 16.650 4.725 1.00 78.75 96 GLN A CA 1
ATOM 730 C C . GLN A 1 96 ? 8.703 15.110 4.669 1.00 78.75 96 GLN A C 1
ATOM 732 O O . GLN A 1 96 ? 8.855 14.533 3.594 1.00 78.75 96 GLN A O 1
ATOM 737 N N . VAL A 1 97 ? 8.545 14.444 5.816 1.00 87.12 97 VAL A N 1
ATOM 738 C CA . VAL A 1 97 ? 8.615 12.983 5.945 1.00 87.12 97 VAL A CA 1
ATOM 739 C C . VAL A 1 97 ? 7.262 12.386 6.326 1.00 87.12 97 VAL A C 1
ATOM 741 O O . VAL A 1 97 ? 6.925 11.312 5.847 1.00 87.12 97 VAL A O 1
ATOM 744 N N . ASN A 1 98 ? 6.478 13.046 7.172 1.00 89.81 98 ASN A N 1
ATOM 745 C CA . ASN A 1 98 ? 5.250 12.503 7.746 1.00 89.81 98 ASN A CA 1
ATOM 746 C C . ASN A 1 98 ? 4.006 13.041 7.039 1.00 89.81 98 ASN A C 1
ATOM 748 O O . ASN A 1 98 ? 3.880 14.244 6.811 1.00 89.81 98 ASN A O 1
ATOM 752 N N . PHE A 1 99 ? 3.050 12.152 6.794 1.00 90.88 99 PHE A N 1
ATOM 753 C CA . PHE A 1 99 ? 1.770 12.425 6.157 1.00 90.88 99 PHE A CA 1
ATOM 754 C C . PHE A 1 99 ? 0.648 11.883 7.041 1.00 90.88 99 PHE A C 1
ATOM 756 O O . PHE A 1 99 ? 0.654 10.707 7.403 1.00 90.88 99 PHE A O 1
ATOM 763 N N . ALA A 1 100 ? -0.305 12.737 7.400 1.00 90.44 100 ALA A N 1
ATOM 764 C CA . ALA A 1 100 ? -1.496 12.356 8.141 1.00 90.44 100 ALA A CA 1
ATOM 765 C C . ALA A 1 100 ? -2.566 11.853 7.174 1.00 90.44 100 ALA A C 1
ATOM 767 O O . ALA A 1 100 ? -2.818 12.482 6.147 1.00 90.44 100 ALA A O 1
ATOM 768 N N . VAL A 1 101 ? -3.193 10.736 7.526 1.00 90.38 101 VAL A N 1
ATOM 769 C CA . VAL A 1 101 ? -4.363 10.193 6.843 1.00 90.38 101 VAL A CA 1
ATOM 770 C C . VAL A 1 101 ? -5.590 10.525 7.682 1.00 90.38 101 VAL A C 1
ATOM 772 O O . VAL A 1 101 ? -5.657 10.180 8.863 1.00 90.38 101 VAL A O 1
ATOM 775 N N . GLU A 1 102 ? -6.528 11.250 7.087 1.00 87.94 102 GLU A N 1
ATOM 776 C CA . GLU A 1 102 ? -7.639 11.912 7.768 1.00 87.94 102 GLU A CA 1
ATOM 777 C C . GLU A 1 102 ? -8.955 11.657 7.019 1.00 87.94 102 GLU A C 1
ATOM 779 O O . GLU A 1 102 ? -8.965 11.560 5.795 1.00 87.94 102 GLU A O 1
ATOM 784 N N . THR A 1 103 ? -10.080 11.593 7.729 1.00 82.19 103 THR A N 1
ATOM 785 C CA . THR A 1 103 ? -11.431 11.603 7.126 1.00 82.19 103 THR A CA 1
ATOM 786 C C . THR A 1 103 ? -12.207 12.840 7.578 1.00 82.19 103 THR A C 1
ATOM 788 O O . THR A 1 103 ? -11.926 13.360 8.659 1.00 82.19 103 THR A O 1
ATOM 791 N N . PRO A 1 104 ? -13.166 13.355 6.789 1.00 70.94 104 PRO A N 1
ATOM 792 C CA . PRO A 1 104 ? -14.090 14.385 7.254 1.00 70.94 104 PRO A CA 1
ATOM 793 C C . PRO A 1 104 ? -14.848 13.905 8.497 1.00 70.94 104 PRO A C 1
ATOM 795 O O . PRO A 1 104 ? -15.322 12.769 8.528 1.00 70.94 104 PRO A O 1
ATOM 798 N N . ALA A 1 105 ? -14.979 14.751 9.520 1.00 66.69 105 ALA A N 1
ATOM 799 C CA . ALA A 1 105 ? -15.815 14.427 10.666 1.00 66.69 105 ALA A CA 1
ATOM 800 C C . ALA A 1 105 ? -17.298 14.419 10.243 1.00 66.69 105 ALA A C 1
ATOM 802 O O . ALA A 1 105 ? -17.739 15.316 9.521 1.00 66.69 105 ALA A O 1
ATOM 803 N N . PRO A 1 106 ? -18.097 13.443 10.710 1.00 58.56 106 PRO A N 1
ATOM 804 C CA . PRO A 1 106 ? -19.483 13.275 10.270 1.00 58.56 106 PRO A CA 1
ATOM 805 C C . PRO A 1 106 ? -20.418 14.429 10.671 1.00 58.56 106 PRO A C 1
ATOM 807 O O . PRO A 1 106 ? -21.453 14.620 10.043 1.00 58.56 106 PRO A O 1
ATOM 810 N N . THR A 1 107 ? -20.077 15.207 11.701 1.00 59.53 107 THR A N 1
ATOM 811 C CA . THR A 1 107 ? -20.977 16.207 12.307 1.00 59.53 107 THR A CA 1
ATOM 812 C C . THR A 1 107 ? -20.555 17.659 12.100 1.00 59.53 107 THR A C 1
ATOM 814 O O . THR A 1 107 ? -21.364 18.562 12.295 1.00 59.53 107 THR A O 1
ATOM 817 N N . LEU A 1 108 ? -19.317 17.914 11.682 1.00 55.94 108 LEU A N 1
ATOM 818 C CA . LEU A 1 108 ? -18.763 19.257 11.524 1.00 55.94 108 LEU A CA 1
ATOM 819 C C . LEU A 1 108 ? -17.881 19.250 10.275 1.00 55.94 108 LEU A C 1
ATOM 821 O O . LEU A 1 108 ? -16.821 18.634 10.264 1.00 55.94 108 LEU A O 1
ATOM 825 N N . ARG A 1 109 ? -18.319 19.940 9.214 1.00 55.50 109 ARG A N 1
ATOM 826 C CA . ARG A 1 109 ? -17.662 19.953 7.888 1.00 55.50 109 ARG A CA 1
ATOM 827 C C . ARG A 1 109 ? -16.212 20.469 7.896 1.00 55.50 109 ARG A C 1
ATOM 829 O O . ARG A 1 109 ? -15.535 20.371 6.878 1.00 55.50 109 ARG A O 1
ATOM 836 N N . GLU A 1 110 ? -15.739 20.998 9.020 1.00 56.59 110 GLU A N 1
ATOM 837 C CA . GLU A 1 110 ? -14.405 21.586 9.172 1.00 56.59 110 GLU A CA 1
ATOM 838 C C . GLU A 1 110 ? -13.462 20.772 10.065 1.00 56.59 110 GLU A C 1
ATOM 840 O O . GLU A 1 110 ? -12.247 20.967 10.000 1.00 56.59 110 GLU A O 1
ATOM 845 N N . THR A 1 111 ? -13.971 19.835 10.870 1.00 67.69 111 THR A N 1
ATOM 846 C CA . THR A 1 111 ? -13.106 18.945 11.650 1.00 67.69 111 THR A CA 1
ATOM 847 C C . THR A 1 111 ? -12.804 17.683 10.861 1.00 67.69 111 THR A C 1
ATOM 849 O O . THR A 1 111 ? -13.629 17.148 10.126 1.00 67.69 111 THR A O 1
ATOM 852 N N . THR A 1 112 ? -11.570 17.211 10.985 1.00 76.62 112 THR A N 1
ATOM 853 C CA . THR A 1 112 ? -11.130 15.948 10.397 1.00 76.62 112 THR A CA 1
ATOM 854 C C . THR A 1 112 ? -10.791 14.975 11.514 1.00 76.62 112 THR A C 1
ATOM 856 O O . THR A 1 112 ? -10.320 15.375 12.580 1.00 76.62 112 THR A O 1
ATOM 859 N N . VAL A 1 113 ? -11.052 13.693 11.286 1.00 84.62 113 VAL A N 1
ATOM 860 C CA . VAL A 1 113 ? -10.671 12.614 12.191 1.00 84.62 113 VAL A CA 1
ATOM 861 C C . VAL A 1 113 ? -9.355 12.035 11.697 1.00 84.62 113 VAL A C 1
ATOM 863 O O . VAL A 1 113 ? -9.276 11.521 10.579 1.00 84.62 113 VAL A O 1
ATOM 866 N N . HIS A 1 114 ? -8.317 12.132 12.528 1.00 89.75 114 HIS A N 1
ATOM 867 C CA . HIS A 1 114 ? -7.039 11.484 12.262 1.00 89.75 114 HIS A CA 1
ATOM 868 C C . HIS A 1 114 ? -7.188 9.967 12.374 1.00 89.75 114 HIS A C 1
ATOM 870 O O . HIS A 1 114 ? -7.675 9.463 13.384 1.00 89.75 114 HIS A O 1
ATOM 876 N N . LEU A 1 115 ? -6.732 9.249 11.352 1.00 91.06 115 LEU A N 1
ATOM 877 C CA . LEU A 1 115 ? -6.793 7.793 11.303 1.00 91.06 115 LEU A CA 1
ATOM 878 C C . LEU A 1 115 ? -5.430 7.182 11.625 1.00 91.06 115 LEU A C 1
ATOM 880 O O . LEU A 1 115 ? -5.312 6.348 12.518 1.00 91.06 115 LEU A O 1
ATOM 884 N N . TYR A 1 116 ? -4.396 7.602 10.895 1.00 95.00 116 TYR A N 1
ATOM 885 C CA . TYR A 1 116 ? -3.022 7.139 11.079 1.00 95.00 116 TYR A CA 1
ATOM 886 C C . TYR A 1 116 ? -2.023 8.058 10.366 1.00 95.00 116 TYR A C 1
ATOM 888 O O . TYR A 1 116 ? -2.387 8.932 9.577 1.00 95.00 116 TYR A O 1
ATOM 896 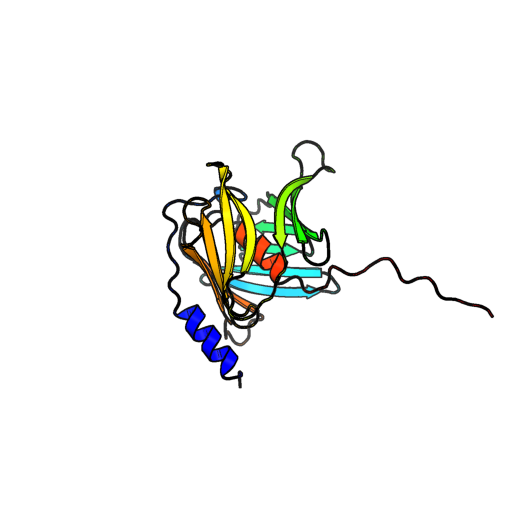N N . THR A 1 117 ? -0.732 7.859 10.643 1.00 94.88 117 THR A N 1
ATOM 897 C CA . THR A 1 117 ? 0.371 8.604 10.020 1.00 94.88 117 THR A CA 1
ATOM 898 C C . THR A 1 117 ? 1.256 7.669 9.204 1.00 94.88 117 THR A C 1
ATOM 900 O O . THR A 1 117 ? 1.644 6.598 9.674 1.00 94.88 117 THR A O 1
ATOM 903 N N . LEU A 1 118 ? 1.618 8.104 8.000 1.00 95.62 118 LEU A N 1
ATOM 904 C CA . LEU A 1 118 ? 2.542 7.423 7.100 1.00 95.62 118 LEU A CA 1
ATOM 905 C C . LEU A 1 118 ? 3.825 8.244 6.919 1.00 95.62 118 LEU A C 1
ATOM 907 O O . LEU A 1 118 ? 3.805 9.473 6.941 1.00 95.62 118 LEU A O 1
ATOM 911 N N . LYS A 1 119 ? 4.949 7.562 6.718 1.00 94.06 119 LYS A N 1
ATOM 912 C CA . LYS A 1 119 ? 6.279 8.137 6.522 1.00 94.06 119 LYS A CA 1
ATOM 913 C C . LYS A 1 119 ? 6.736 7.927 5.093 1.00 94.06 119 LYS A C 1
ATOM 915 O O . LYS A 1 119 ? 6.947 6.798 4.663 1.00 94.06 119 LYS A O 1
ATOM 920 N N . ARG A 1 120 ? 7.010 9.003 4.375 1.00 90.94 120 ARG A N 1
ATOM 921 C CA . ARG A 1 120 ? 7.671 8.936 3.080 1.00 90.94 120 ARG A CA 1
ATOM 922 C C . ARG A 1 120 ? 9.151 8.614 3.266 1.00 90.94 120 ARG A C 1
ATOM 924 O O . ARG A 1 120 ? 9.962 9.486 3.564 1.00 90.94 120 ARG A O 1
ATOM 931 N N . MET A 1 121 ? 9.507 7.352 3.055 1.00 90.38 121 MET A N 1
ATOM 932 C CA . MET A 1 121 ? 10.889 6.880 3.088 1.00 90.38 121 MET A CA 1
ATOM 933 C C . MET A 1 121 ? 11.180 6.053 1.841 1.00 90.38 121 MET A C 1
ATOM 935 O O . MET A 1 121 ? 10.620 4.974 1.655 1.00 90.38 121 MET A O 1
ATOM 939 N N . LEU A 1 122 ? 12.070 6.564 0.991 1.00 90.12 122 LEU A N 1
ATOM 940 C CA . LEU A 1 122 ? 12.536 5.885 -0.214 1.00 90.12 122 LEU A CA 1
ATOM 941 C C . LEU A 1 122 ? 13.924 5.304 0.057 1.00 90.12 122 LEU A C 1
ATOM 943 O O . LEU A 1 122 ? 14.914 6.030 0.002 1.00 90.12 122 LEU A O 1
ATOM 947 N N . LYS A 1 123 ? 13.988 4.014 0.399 1.00 91.50 123 LYS A N 1
ATOM 948 C CA . LYS A 1 123 ? 15.251 3.276 0.524 1.00 91.50 123 LYS A CA 1
ATOM 949 C C . LYS A 1 123 ? 15.281 2.159 -0.504 1.00 91.50 123 LYS A C 1
ATOM 951 O O . LYS A 1 123 ? 14.260 1.541 -0.790 1.00 91.50 123 LYS A O 1
ATOM 956 N N . GLU A 1 124 ? 16.459 1.904 -1.052 1.00 91.38 124 GLU A N 1
ATOM 957 C CA . GLU A 1 124 ? 16.644 0.858 -2.049 1.00 91.38 124 GLU A CA 1
ATOM 958 C C . GLU A 1 124 ? 16.974 -0.474 -1.372 1.00 91.38 124 GLU A C 1
ATOM 960 O O . GLU A 1 124 ? 17.846 -0.538 -0.506 1.00 91.38 124 GLU A O 1
ATOM 965 N N . ASN A 1 125 ? 16.274 -1.536 -1.781 1.00 86.88 125 ASN A N 1
ATOM 966 C CA . ASN A 1 125 ? 16.547 -2.939 -1.444 1.00 86.88 125 ASN A CA 1
ATOM 967 C C . ASN A 1 125 ? 16.662 -3.248 0.059 1.00 86.88 125 ASN A C 1
ATOM 969 O O . ASN A 1 125 ? 17.306 -4.216 0.452 1.00 86.88 125 ASN A O 1
ATOM 973 N N . THR A 1 126 ? 16.014 -2.450 0.904 1.00 91.81 126 THR A N 1
ATOM 974 C CA . THR A 1 126 ? 15.931 -2.677 2.349 1.00 91.81 126 THR A CA 1
ATOM 975 C C . THR A 1 126 ? 14.469 -2.656 2.782 1.00 91.81 126 THR A C 1
ATOM 977 O O . THR A 1 126 ? 13.690 -1.890 2.213 1.00 91.81 126 THR A O 1
ATOM 980 N N . PRO A 1 127 ? 14.051 -3.497 3.745 1.00 93.88 127 PRO A N 1
ATOM 981 C CA . PRO A 1 127 ? 12.716 -3.400 4.318 1.00 93.88 127 PRO A CA 1
ATOM 982 C C . PRO A 1 127 ? 12.504 -2.046 4.999 1.00 93.88 127 PRO A C 1
ATOM 984 O O . PRO A 1 127 ? 13.313 -1.611 5.822 1.00 93.88 127 PRO A O 1
ATOM 987 N N . VAL A 1 128 ? 11.399 -1.382 4.669 1.00 94.62 128 VAL A N 1
ATOM 988 C CA . VAL A 1 128 ? 11.028 -0.078 5.222 1.00 94.62 128 VAL A CA 1
ATOM 989 C C . VAL A 1 128 ? 9.609 -0.137 5.759 1.00 94.62 128 VAL A C 1
ATOM 991 O O . VAL A 1 128 ? 8.682 -0.464 5.027 1.00 94.62 128 VAL A O 1
ATOM 994 N N . THR A 1 129 ? 9.428 0.237 7.027 1.00 96.12 129 THR A N 1
ATOM 995 C CA . THR A 1 129 ? 8.093 0.479 7.592 1.00 96.12 129 THR A CA 1
ATOM 996 C C . THR A 1 129 ? 7.651 1.898 7.261 1.00 96.12 129 THR A C 1
ATOM 998 O O . THR A 1 129 ? 8.330 2.859 7.622 1.00 96.12 129 THR A O 1
ATOM 1001 N N . ILE A 1 130 ? 6.506 2.028 6.604 1.00 95.94 130 ILE A N 1
ATOM 1002 C CA . ILE A 1 130 ? 5.907 3.306 6.215 1.00 95.94 130 ILE A CA 1
ATOM 1003 C C . ILE A 1 130 ? 4.935 3.794 7.277 1.00 95.94 130 ILE A C 1
ATOM 1005 O O . ILE A 1 130 ? 4.895 4.986 7.554 1.00 95.94 130 ILE A O 1
ATOM 1009 N N . GLY A 1 131 ? 4.215 2.908 7.952 1.00 96.56 131 GLY A N 1
ATOM 1010 C CA . GLY A 1 131 ? 3.342 3.320 9.042 1.00 96.56 131 GLY A CA 1
ATOM 1011 C C . GLY A 1 131 ? 2.837 2.154 9.864 1.00 96.56 131 GLY A C 1
ATOM 1012 O O . GLY A 1 131 ? 3.110 0.992 9.561 1.00 96.56 131 GLY A O 1
ATOM 1013 N N . VAL A 1 132 ? 2.098 2.493 10.913 1.00 97.25 132 VAL A N 1
ATOM 1014 C CA . VAL A 1 132 ? 1.307 1.537 11.684 1.00 97.25 132 VAL A CA 1
ATOM 1015 C C . VAL A 1 132 ? -0.154 1.858 11.423 1.00 97.25 132 VAL A C 1
ATOM 1017 O O . VAL A 1 132 ? -0.581 2.997 11.600 1.00 97.25 132 VAL A O 1
ATOM 1020 N N . VAL A 1 133 ? -0.889 0.854 10.972 1.00 96.56 133 VAL A N 1
ATOM 1021 C CA . VAL A 1 133 ? -2.324 0.909 10.699 1.00 96.56 133 VAL A CA 1
ATOM 1022 C C . VAL A 1 133 ? -3.042 -0.021 11.666 1.00 96.56 133 VAL A C 1
ATOM 1024 O O . VAL A 1 133 ? -2.422 -0.923 12.231 1.00 96.56 133 VAL A O 1
ATOM 1027 N N . LYS A 1 134 ? -4.335 0.201 11.882 1.00 96.12 134 LYS A N 1
ATOM 1028 C CA . LYS A 1 134 ? -5.158 -0.661 12.728 1.00 96.12 134 LYS A CA 1
ATOM 1029 C C . LYS A 1 134 ? -6.299 -1.236 11.919 1.00 96.12 134 LYS A C 1
ATOM 1031 O O . LYS A 1 134 ? -6.897 -0.529 11.115 1.00 96.12 134 LYS A O 1
ATOM 1036 N N . ASP A 1 135 ? -6.586 -2.500 12.167 1.00 95.06 135 ASP A N 1
ATOM 1037 C CA . ASP A 1 135 ? -7.838 -3.115 11.761 1.00 95.06 135 ASP A CA 1
ATOM 1038 C C . ASP A 1 135 ? -8.982 -2.472 12.561 1.00 95.06 135 ASP A C 1
ATOM 1040 O O . ASP A 1 135 ? -8.950 -2.446 13.792 1.00 95.06 135 ASP A O 1
ATOM 1044 N N . GLN A 1 136 ? -9.971 -1.915 11.866 1.00 92.19 136 GLN A N 1
ATOM 1045 C CA . GLN A 1 136 ? -11.101 -1.222 12.485 1.00 92.19 136 GLN A CA 1
ATOM 1046 C C . GLN A 1 136 ? -12.062 -2.161 13.212 1.00 92.19 136 GLN A C 1
ATOM 1048 O O . GLN A 1 136 ? -12.765 -1.719 14.118 1.00 92.19 136 GLN A O 1
ATOM 1053 N N . LEU A 1 137 ? -12.114 -3.435 12.822 1.00 91.56 137 LEU A N 1
ATOM 1054 C CA . LEU A 1 137 ? -12.997 -4.421 13.435 1.00 91.56 137 LEU A CA 1
ATOM 1055 C C . LEU A 1 137 ? -12.360 -5.027 14.681 1.00 91.56 137 LEU A C 1
ATOM 1057 O O . LEU A 1 137 ? -13.022 -5.173 15.705 1.00 91.56 137 LEU A O 1
ATOM 1061 N N . THR A 1 138 ? -11.078 -5.386 14.597 1.00 93.69 138 THR A N 1
ATOM 1062 C CA . THR A 1 138 ? -10.397 -6.119 15.678 1.00 93.69 138 THR A CA 1
ATOM 1063 C C . THR A 1 138 ? -9.539 -5.233 16.577 1.00 93.69 138 THR A C 1
ATOM 1065 O O . THR A 1 138 ? -9.161 -5.645 17.671 1.00 93.69 138 THR A O 1
ATOM 1068 N N . GLY A 1 139 ? -9.198 -4.022 16.132 1.00 94.19 139 GLY A N 1
ATOM 1069 C CA . GLY A 1 139 ? -8.285 -3.115 16.828 1.00 94.19 139 GLY A CA 1
ATOM 1070 C C . GLY A 1 139 ? -6.808 -3.514 16.740 1.00 94.19 139 GLY A C 1
ATOM 1071 O O . GLY A 1 139 ? -5.960 -2.779 17.252 1.00 94.19 139 GLY A O 1
ATOM 1072 N N . HIS A 1 140 ? -6.485 -4.640 16.092 1.00 95.12 140 HIS A N 1
ATOM 1073 C CA . HIS A 1 140 ? -5.113 -5.121 15.957 1.00 95.12 140 HIS A CA 1
ATOM 1074 C C . HIS A 1 140 ? -4.262 -4.189 15.104 1.00 95.12 140 HIS A C 1
ATOM 1076 O O . HIS A 1 140 ? -4.683 -3.723 14.041 1.00 95.12 140 HIS A O 1
ATOM 1082 N N . SER A 1 141 ? -3.035 -3.950 15.563 1.00 96.81 141 SER A N 1
ATOM 1083 C CA . SER A 1 141 ? -2.086 -3.103 14.848 1.00 96.81 141 SER A CA 1
ATOM 1084 C C . SER A 1 141 ? -1.262 -3.911 13.849 1.00 96.81 141 SER A C 1
ATOM 1086 O O . SER A 1 141 ? -0.787 -5.013 14.139 1.00 96.81 141 SER A O 1
ATOM 1088 N N . TYR A 1 142 ? -1.019 -3.312 12.689 1.00 97.38 142 TYR A N 1
ATOM 1089 C CA . TYR A 1 142 ? -0.172 -3.855 11.638 1.00 97.38 142 TYR A CA 1
ATOM 1090 C C . TYR A 1 142 ? 0.850 -2.812 11.199 1.00 97.38 142 TYR A C 1
ATOM 1092 O O . TYR A 1 142 ? 0.529 -1.641 10.994 1.00 97.38 142 TYR A O 1
ATOM 1100 N N . ARG A 1 143 ? 2.101 -3.235 11.022 1.00 97.69 143 ARG A N 1
ATOM 1101 C CA . ARG A 1 143 ? 3.123 -2.437 10.343 1.00 97.69 143 ARG A CA 1
ATOM 1102 C C . ARG A 1 143 ? 2.937 -2.609 8.843 1.00 97.69 143 ARG A C 1
ATOM 1104 O O . ARG A 1 143 ? 3.005 -3.729 8.346 1.00 97.69 143 ARG A O 1
ATOM 1111 N N . LEU A 1 144 ? 2.731 -1.501 8.143 1.00 97.56 144 LEU A N 1
ATOM 1112 C CA . LEU A 1 144 ? 2.663 -1.449 6.688 1.00 97.56 144 LEU A CA 1
ATOM 1113 C C . LEU A 1 144 ? 4.015 -0.991 6.145 1.00 97.56 144 LEU A C 1
ATOM 1115 O O . LEU A 1 144 ? 4.552 0.034 6.582 1.00 97.56 144 LEU A O 1
ATOM 1119 N N . GLY A 1 145 ? 4.567 -1.735 5.194 1.00 97.19 145 GLY A N 1
ATOM 1120 C CA . GLY A 1 145 ? 5.887 -1.451 4.654 1.00 97.19 145 GLY A CA 1
ATOM 1121 C C . GLY A 1 145 ? 6.130 -2.033 3.272 1.00 97.19 145 GLY A C 1
ATOM 1122 O O . GLY A 1 145 ? 5.247 -2.636 2.667 1.00 97.19 145 GLY A O 1
ATOM 1123 N N . TYR A 1 146 ? 7.336 -1.815 2.755 1.00 97.31 146 TYR A N 1
ATOM 1124 C CA . TYR A 1 146 ? 7.762 -2.398 1.488 1.00 97.31 146 TYR A CA 1
ATOM 1125 C C . TYR A 1 146 ? 9.237 -2.799 1.497 1.00 97.31 146 TYR A C 1
ATOM 1127 O O . TYR A 1 146 ? 10.019 -2.372 2.349 1.00 97.31 146 TYR A O 1
ATOM 1135 N N . THR A 1 147 ? 9.614 -3.604 0.509 1.00 95.94 147 THR A N 1
ATOM 1136 C CA . THR A 1 147 ? 10.997 -3.941 0.159 1.00 95.94 147 THR A CA 1
ATOM 1137 C C . THR A 1 147 ? 11.163 -3.856 -1.358 1.00 95.94 147 THR A C 1
ATOM 1139 O O . THR A 1 147 ? 10.259 -4.228 -2.103 1.00 95.94 147 THR A O 1
ATOM 1142 N N . GLY A 1 148 ? 12.307 -3.364 -1.835 1.00 92.81 148 GLY A N 1
ATOM 1143 C CA . GLY A 1 148 ? 12.614 -3.232 -3.265 1.00 92.81 148 GLY A CA 1
ATOM 1144 C C . GLY A 1 148 ? 13.068 -1.821 -3.619 1.00 92.81 148 GLY A C 1
ATOM 1145 O O . GLY A 1 148 ? 13.649 -1.129 -2.785 1.00 92.81 148 GLY A O 1
ATOM 1146 N N . VAL A 1 149 ? 12.812 -1.384 -4.850 1.00 91.31 149 VAL A N 1
ATOM 1147 C CA . VAL A 1 149 ? 13.139 -0.029 -5.310 1.00 91.31 149 VAL A CA 1
ATOM 1148 C C . VAL A 1 149 ? 11.893 0.571 -5.933 1.00 91.31 149 VAL A C 1
ATOM 1150 O O . VAL A 1 149 ? 11.509 0.150 -7.015 1.00 91.31 149 VAL A O 1
ATOM 1153 N N . TRP A 1 150 ? 11.285 1.582 -5.302 1.00 89.25 150 TRP A N 1
ATOM 1154 C CA . TRP A 1 150 ? 9.998 2.159 -5.740 1.00 89.25 150 TRP A CA 1
ATOM 1155 C C . TRP A 1 150 ? 9.923 2.451 -7.247 1.00 89.25 150 TRP A C 1
ATOM 1157 O O . TRP A 1 150 ? 8.941 2.125 -7.902 1.00 89.25 150 TRP A O 1
ATOM 1167 N N . LYS A 1 151 ? 11.013 2.973 -7.826 1.00 84.62 151 LYS A N 1
ATOM 1168 C CA . LYS A 1 151 ? 11.124 3.274 -9.263 1.00 84.62 151 LYS A CA 1
ATOM 1169 C C . LYS A 1 151 ? 11.065 2.041 -10.182 1.00 84.62 151 LYS A C 1
ATOM 1171 O O . LYS A 1 151 ? 10.690 2.175 -11.343 1.00 84.62 151 LYS A O 1
ATOM 1176 N N . TYR A 1 152 ? 11.503 0.877 -9.710 1.00 86.94 152 TYR A N 1
ATOM 1177 C CA . TYR A 1 152 ? 11.645 -0.350 -10.510 1.00 86.94 152 TYR A CA 1
ATOM 1178 C C . TYR A 1 152 ? 10.694 -1.468 -10.087 1.00 86.94 152 TYR A C 1
ATOM 1180 O O . TYR A 1 152 ? 10.513 -2.421 -10.837 1.00 86.94 152 TYR A O 1
ATOM 1188 N N . GLY A 1 153 ? 10.103 -1.358 -8.904 1.00 91.31 153 GLY A N 1
ATOM 1189 C CA . GLY A 1 153 ? 9.173 -2.316 -8.340 1.00 91.31 153 GLY A CA 1
ATOM 1190 C C . GLY A 1 153 ? 9.458 -2.596 -6.871 1.00 91.31 153 GLY A C 1
ATOM 1191 O O . GLY A 1 153 ? 10.610 -2.605 -6.419 1.00 91.31 153 GLY A O 1
ATOM 1192 N N . VAL A 1 154 ? 8.389 -2.831 -6.118 1.00 96.00 154 VAL A N 1
ATOM 1193 C CA . VAL A 1 154 ? 8.458 -3.190 -4.701 1.00 96.00 154 VAL A CA 1
ATOM 1194 C C . VAL A 1 154 ? 7.496 -4.315 -4.372 1.00 96.00 154 VAL A C 1
ATOM 1196 O O . VAL A 1 154 ? 6.469 -4.485 -5.023 1.00 96.00 154 VAL A O 1
ATOM 1199 N N . VAL A 1 155 ? 7.815 -5.041 -3.310 1.00 97.50 155 VAL A N 1
ATOM 1200 C CA . VAL A 1 155 ? 6.887 -5.921 -2.605 1.00 97.50 155 VAL A CA 1
ATOM 1201 C C . VAL A 1 155 ? 6.399 -5.171 -1.376 1.00 97.50 155 VAL A C 1
ATOM 1203 O O . VAL A 1 155 ? 7.206 -4.726 -0.562 1.00 97.50 155 VAL A O 1
ATOM 1206 N N . ILE A 1 156 ? 5.089 -5.022 -1.259 1.00 98.00 156 ILE A N 1
ATOM 1207 C CA . ILE A 1 156 ? 4.405 -4.392 -0.135 1.00 98.00 156 ILE A CA 1
ATOM 1208 C C . ILE A 1 156 ? 3.948 -5.492 0.815 1.00 98.00 156 ILE A C 1
ATOM 1210 O O . ILE A 1 156 ? 3.433 -6.532 0.393 1.00 98.00 156 ILE A O 1
ATOM 1214 N N . TRP A 1 157 ? 4.139 -5.259 2.105 1.00 97.75 157 TRP A N 1
ATOM 1215 C CA . TRP A 1 157 ? 3.868 -6.237 3.141 1.00 97.75 157 TRP A CA 1
ATOM 1216 C C . TRP A 1 157 ? 3.150 -5.631 4.345 1.00 97.75 157 TRP A C 1
ATOM 1218 O O . TRP A 1 157 ? 3.260 -4.435 4.630 1.00 97.75 157 TRP A O 1
ATOM 1228 N N . LEU A 1 158 ? 2.433 -6.493 5.065 1.00 97.06 158 LEU A N 1
ATOM 1229 C CA . LEU A 1 158 ? 1.852 -6.227 6.377 1.00 97.06 158 LEU A CA 1
ATOM 1230 C C . LEU A 1 158 ? 2.497 -7.150 7.408 1.00 97.06 158 LEU A C 1
ATOM 1232 O O . LEU A 1 158 ? 2.607 -8.349 7.179 1.00 97.06 158 LEU A O 1
ATOM 1236 N N . ALA A 1 159 ? 2.886 -6.612 8.559 1.00 96.81 159 ALA A N 1
ATOM 1237 C CA . ALA A 1 159 ? 3.349 -7.408 9.692 1.00 96.81 159 ALA A CA 1
ATOM 1238 C C . ALA A 1 159 ? 2.458 -7.144 10.906 1.00 96.81 159 ALA A C 1
ATOM 1240 O O . ALA A 1 159 ? 2.353 -6.003 11.360 1.00 96.81 159 ALA A O 1
ATOM 1241 N N . SER A 1 160 ? 1.809 -8.187 11.422 1.00 95.19 160 SER A N 1
ATOM 1242 C CA . SER A 1 160 ? 0.995 -8.090 12.637 1.00 95.19 160 SER A CA 1
ATOM 1243 C C . SER A 1 160 ? 1.867 -7.748 13.843 1.00 95.1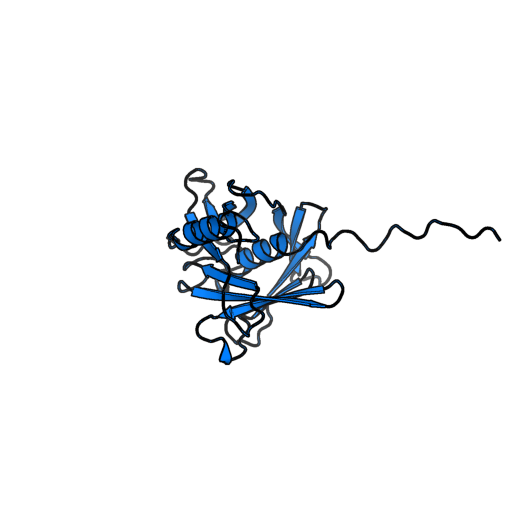9 160 SER A C 1
ATOM 1245 O O . SER A 1 160 ? 2.994 -8.228 13.955 1.00 95.19 160 SER A O 1
ATOM 1247 N N . GLU A 1 161 ? 1.330 -6.983 14.793 1.00 95.06 161 GLU A N 1
ATOM 1248 C CA . GLU A 1 161 ? 1.960 -6.778 16.103 1.00 95.06 161 GLU A CA 1
ATOM 1249 C C . GLU A 1 161 ? 2.263 -8.093 16.844 1.00 95.06 161 GLU A C 1
ATOM 1251 O O . GLU A 1 161 ? 3.207 -8.140 17.629 1.00 95.06 161 GLU A O 1
ATOM 1256 N N . LYS A 1 162 ? 1.504 -9.164 16.565 1.00 92.44 162 LYS A N 1
ATOM 1257 C CA . LYS A 1 162 ? 1.702 -10.495 17.162 1.00 92.44 162 LYS A CA 1
ATOM 1258 C C . LYS A 1 162 ? 2.861 -11.267 16.528 1.00 92.44 162 LYS A C 1
ATOM 1260 O O . LYS A 1 162 ? 3.462 -12.108 17.186 1.00 92.44 162 LYS A O 1
ATOM 1265 N N . THR A 1 163 ? 3.163 -11.000 15.258 1.00 91.19 163 THR A N 1
ATOM 1266 C CA . THR A 1 163 ? 4.193 -11.704 14.476 1.00 91.19 163 THR A CA 1
ATOM 1267 C C . THR A 1 163 ? 5.000 -10.713 13.625 1.00 91.19 163 THR A C 1
ATOM 1269 O O . THR A 1 163 ? 4.973 -10.783 12.392 1.00 91.19 163 THR A O 1
ATOM 1272 N N . PRO A 1 164 ? 5.711 -9.757 14.252 1.00 91.38 164 PRO A N 1
ATOM 1273 C CA . PRO A 1 164 ? 6.345 -8.645 13.542 1.00 91.38 164 PRO A CA 1
ATOM 1274 C C . PRO A 1 164 ? 7.481 -9.080 12.605 1.00 91.38 164 PRO A C 1
ATOM 1276 O O . PRO A 1 164 ? 7.748 -8.390 11.623 1.00 91.38 164 PRO A O 1
ATOM 1279 N N . ASP A 1 165 ? 8.120 -10.218 12.888 1.00 92.44 165 ASP A N 1
ATOM 1280 C CA . ASP A 1 165 ? 9.249 -10.753 12.115 1.00 92.44 165 ASP A CA 1
ATOM 1281 C C . ASP A 1 165 ? 8.810 -11.624 10.927 1.00 92.44 165 ASP A C 1
ATOM 1283 O O . ASP A 1 165 ? 9.637 -12.051 10.125 1.00 92.44 165 ASP A O 1
ATOM 1287 N N . CYS A 1 166 ? 7.505 -11.882 10.795 1.00 91.44 166 CYS A N 1
ATOM 1288 C CA . CYS A 1 166 ? 6.915 -12.686 9.724 1.00 91.44 166 CYS A CA 1
ATOM 1289 C C . CYS A 1 166 ? 5.951 -11.827 8.886 1.00 91.44 166 CYS A C 1
ATOM 1291 O O . CYS A 1 166 ? 4.734 -11.997 8.987 1.00 91.44 166 CYS A O 1
ATOM 1293 N N . PRO A 1 167 ? 6.463 -10.867 8.093 1.00 94.62 167 PRO A N 1
ATOM 1294 C CA . PRO A 1 167 ? 5.624 -10.025 7.253 1.00 94.62 167 PRO A CA 1
ATOM 1295 C C . PRO A 1 167 ? 4.946 -10.843 6.146 1.00 94.62 167 PRO A C 1
ATOM 1297 O O . PRO A 1 167 ? 5.591 -11.614 5.437 1.00 94.62 167 PRO A O 1
ATOM 1300 N N . THR A 1 168 ? 3.652 -10.619 5.952 1.00 96.38 168 THR A N 1
ATOM 1301 C CA . THR A 1 168 ? 2.861 -11.180 4.855 1.00 96.38 168 THR A CA 1
ATOM 1302 C C . THR A 1 168 ? 2.967 -10.273 3.635 1.00 96.38 168 THR A C 1
ATOM 1304 O O . THR A 1 168 ? 2.718 -9.070 3.725 1.00 96.38 168 THR A O 1
ATOM 1307 N N . THR A 1 169 ? 3.333 -10.828 2.481 1.00 97.25 169 THR A N 1
ATOM 1308 C CA . THR A 1 169 ? 3.428 -10.098 1.209 1.00 97.25 169 THR A CA 1
ATOM 1309 C C . THR A 1 169 ? 2.041 -9.930 0.591 1.00 97.25 169 THR A C 1
ATOM 1311 O O . THR A 1 169 ? 1.436 -10.892 0.127 1.00 97.25 169 THR A O 1
ATOM 1314 N N . ILE A 1 170 ? 1.526 -8.701 0.575 1.00 97.38 170 ILE A N 1
ATOM 1315 C CA . ILE A 1 170 ? 0.121 -8.425 0.231 1.00 97.38 170 ILE A CA 1
ATOM 1316 C C . ILE A 1 170 ? -0.069 -7.779 -1.139 1.00 97.38 170 ILE A C 1
ATOM 1318 O O . ILE A 1 170 ? -1.132 -7.888 -1.746 1.00 97.38 170 ILE A O 1
ATOM 1322 N N . ALA A 1 171 ? 0.952 -7.093 -1.640 1.00 97.75 171 ALA A N 1
ATOM 1323 C CA . ALA A 1 171 ? 0.900 -6.474 -2.950 1.00 97.75 171 ALA A CA 1
ATOM 1324 C C . ALA A 1 171 ? 2.296 -6.351 -3.550 1.00 97.75 171 ALA A C 1
ATOM 1326 O O . ALA A 1 171 ? 3.305 -6.430 -2.848 1.00 97.75 171 ALA A O 1
ATOM 1327 N N . LYS A 1 172 ? 2.367 -6.125 -4.857 1.00 96.88 172 LYS A N 1
ATOM 1328 C CA . LYS A 1 172 ? 3.614 -5.765 -5.529 1.00 96.88 172 LYS A CA 1
ATOM 1329 C C . LYS A 1 172 ? 3.378 -4.795 -6.669 1.00 96.88 172 LYS A C 1
ATOM 1331 O O . LYS A 1 172 ? 2.354 -4.861 -7.346 1.00 96.88 172 LYS A O 1
ATOM 1336 N N . THR A 1 173 ? 4.348 -3.916 -6.889 1.00 94.62 173 THR A N 1
ATOM 1337 C CA . THR A 1 173 ? 4.369 -2.997 -8.027 1.00 94.62 173 THR A CA 1
ATOM 1338 C C . THR A 1 173 ? 5.515 -3.337 -8.960 1.00 94.62 173 THR A C 1
ATOM 1340 O O . THR A 1 173 ? 6.582 -3.754 -8.514 1.00 94.62 173 THR A O 1
ATOM 1343 N N . TYR A 1 174 ? 5.317 -3.159 -10.261 1.00 91.88 174 TYR A N 1
ATOM 1344 C CA . TYR A 1 174 ? 6.377 -3.334 -11.254 1.00 91.88 174 TYR A CA 1
ATOM 1345 C C . TYR A 1 174 ? 6.026 -2.608 -12.566 1.00 91.88 174 TYR A C 1
ATOM 1347 O O . TYR A 1 174 ? 4.848 -2.358 -12.831 1.00 91.88 174 TYR A O 1
ATOM 1355 N N . PRO A 1 175 ? 7.009 -2.265 -13.417 1.00 87.69 175 PRO A N 1
ATOM 1356 C CA . PRO A 1 175 ? 6.764 -1.592 -14.688 1.00 87.69 175 PRO A CA 1
ATOM 1357 C C . PRO A 1 175 ? 5.782 -2.365 -15.578 1.00 87.69 175 PRO A C 1
ATOM 1359 O O . PRO A 1 175 ? 5.912 -3.574 -15.770 1.00 87.69 175 PRO A O 1
ATOM 1362 N N . SER A 1 176 ? 4.801 -1.666 -16.152 1.00 82.75 176 SER A N 1
ATOM 1363 C CA . SER A 1 176 ? 3.752 -2.308 -16.957 1.00 82.75 176 SER A CA 1
ATOM 1364 C C . SER A 1 176 ? 4.248 -2.798 -18.321 1.00 82.75 176 SER A C 1
ATOM 1366 O O . SER A 1 176 ? 3.685 -3.743 -18.869 1.00 82.75 176 SER A O 1
ATOM 1368 N N . HIS A 1 177 ? 5.274 -2.141 -18.880 1.00 76.69 177 HIS A N 1
ATOM 1369 C CA . HIS A 1 177 ? 5.801 -2.333 -20.242 1.00 76.69 177 HIS A CA 1
ATOM 1370 C C . HIS A 1 177 ? 4.749 -2.266 -21.365 1.00 76.69 177 HIS A C 1
ATOM 1372 O O . HIS A 1 177 ? 5.047 -2.624 -22.505 1.00 76.69 177 HIS A O 1
ATOM 1378 N N . ARG A 1 178 ? 3.528 -1.784 -21.089 1.00 68.62 178 ARG A N 1
ATOM 1379 C CA . ARG A 1 178 ? 2.494 -1.592 -22.114 1.00 68.62 178 ARG A CA 1
ATOM 1380 C C . ARG A 1 178 ? 2.829 -0.362 -22.957 1.00 68.62 178 ARG A C 1
ATOM 1382 O O . ARG A 1 178 ? 2.767 0.767 -22.479 1.00 68.62 178 ARG A O 1
ATOM 1389 N N . GLY A 1 179 ? 3.189 -0.588 -24.219 1.00 57.00 179 GLY A N 1
ATOM 1390 C CA . GLY A 1 179 ? 3.382 0.481 -25.198 1.00 57.00 179 GLY A CA 1
ATOM 1391 C C . GLY A 1 179 ? 2.060 1.172 -25.549 1.00 57.00 179 GLY A C 1
ATOM 1392 O O . GLY A 1 179 ? 1.017 0.531 -25.605 1.00 57.00 179 GLY A O 1
ATOM 1393 N N . GLY A 1 180 ? 2.100 2.486 -25.786 1.00 53.12 180 GLY A N 1
ATOM 1394 C CA . GLY A 1 180 ? 0.949 3.264 -26.271 1.00 53.12 180 GLY A CA 1
ATOM 1395 C C . GLY A 1 180 ? -0.039 3.744 -25.202 1.00 53.12 180 GLY A C 1
ATOM 1396 O O . GLY A 1 180 ? -0.883 4.585 -25.503 1.00 53.12 180 GLY A O 1
ATOM 1397 N N . ILE A 1 181 ? 0.089 3.294 -23.951 1.00 56.97 181 ILE A N 1
ATOM 1398 C CA . ILE A 1 181 ? -0.766 3.71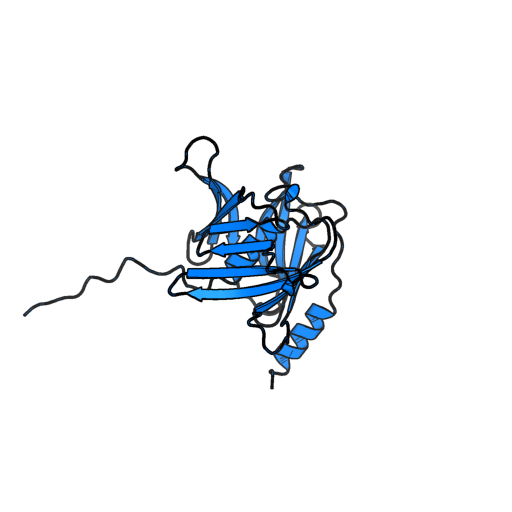8 -22.836 1.00 56.97 181 ILE A CA 1
ATOM 1399 C C . ILE A 1 181 ? 0.118 4.389 -21.783 1.00 56.97 181 ILE A C 1
ATOM 1401 O O . ILE A 1 181 ? 1.141 3.840 -21.385 1.00 56.97 181 ILE A O 1
ATOM 1405 N N . GLN A 1 182 ? -0.250 5.592 -21.329 1.00 63.69 182 GLN A N 1
ATOM 1406 C CA . GLN A 1 182 ? 0.436 6.281 -20.227 1.00 63.69 182 GLN A CA 1
ATOM 1407 C C . GLN A 1 182 ? 0.148 5.568 -18.891 1.00 63.69 182 GLN A C 1
ATOM 1409 O O . GLN A 1 182 ? -0.580 6.092 -18.055 1.00 63.69 182 GLN A O 1
ATOM 1414 N N . VAL A 1 183 ? 0.669 4.357 -18.702 1.00 66.38 183 VAL A N 1
ATOM 1415 C CA . VAL A 1 183 ? 0.619 3.607 -17.440 1.00 66.38 183 VAL A CA 1
ATOM 1416 C C . VAL A 1 183 ? 1.968 3.753 -16.745 1.00 66.38 183 VAL A C 1
ATOM 1418 O O . VAL A 1 183 ? 3.005 3.508 -17.356 1.00 66.38 183 VAL A O 1
ATOM 1421 N N . SER A 1 184 ? 1.952 4.127 -15.468 1.00 75.69 184 SER A N 1
ATOM 1422 C CA . SER A 1 184 ? 3.155 4.264 -14.647 1.00 75.69 184 SER A CA 1
ATOM 1423 C C . SER A 1 184 ? 3.694 2.895 -14.215 1.00 75.69 184 SER A C 1
ATOM 1425 O O . SER A 1 184 ? 4.887 2.636 -14.354 1.00 75.69 184 SER A O 1
ATOM 1427 N N . TYR A 1 185 ? 2.826 2.007 -13.716 1.00 88.06 185 TYR A N 1
ATOM 1428 C CA . TYR A 1 185 ? 3.184 0.649 -13.284 1.00 88.06 185 TYR A CA 1
ATOM 1429 C C . TYR A 1 185 ? 1.947 -0.255 -13.132 1.00 88.06 185 TYR A C 1
ATOM 1431 O O . TYR A 1 185 ? 0.812 0.219 -13.109 1.00 88.06 185 TYR A O 1
ATOM 1439 N N . CYS A 1 186 ? 2.170 -1.566 -13.036 1.00 91.38 186 CYS A N 1
ATOM 1440 C CA . CYS A 1 186 ? 1.178 -2.536 -12.579 1.00 91.38 186 CYS A CA 1
ATOM 1441 C C . CYS A 1 186 ? 1.206 -2.646 -11.052 1.00 91.38 186 CYS A C 1
ATOM 1443 O O . CYS A 1 186 ? 2.275 -2.548 -10.447 1.00 91.38 186 CYS A O 1
ATOM 1445 N N . LEU A 1 187 ? 0.046 -2.903 -10.455 1.00 93.75 187 LEU A N 1
ATOM 1446 C CA . LEU A 1 187 ? -0.143 -3.193 -9.038 1.00 93.75 187 LEU A CA 1
ATOM 1447 C C . LEU A 1 187 ? -0.907 -4.516 -8.909 1.00 93.75 187 LEU A C 1
ATOM 1449 O O . LEU A 1 187 ? -2.074 -4.587 -9.276 1.00 93.75 187 LEU A O 1
ATOM 1453 N N . GLU A 1 188 ? -0.263 -5.553 -8.391 1.00 95.25 188 GLU A N 1
ATOM 1454 C CA . GLU A 1 188 ? -0.926 -6.812 -8.028 1.00 95.25 188 GLU A CA 1
ATOM 1455 C C . GLU A 1 188 ? -1.229 -6.815 -6.537 1.00 95.25 188 GLU A C 1
ATOM 1457 O O . GLU A 1 188 ? -0.359 -6.453 -5.744 1.00 95.25 188 GLU A O 1
ATOM 1462 N N . VAL A 1 189 ? -2.438 -7.227 -6.158 1.00 95.25 189 VAL A N 1
ATOM 1463 C CA . VAL A 1 189 ? -2.915 -7.211 -4.769 1.00 95.25 189 VAL A CA 1
ATOM 1464 C C . VAL A 1 189 ? -3.669 -8.499 -4.464 1.00 95.25 189 VAL A C 1
ATOM 1466 O O . VAL A 1 189 ? -4.433 -8.988 -5.298 1.00 95.25 189 VAL A O 1
ATOM 1469 N N . VAL A 1 190 ? -3.452 -9.049 -3.270 1.00 95.81 190 VAL A N 1
ATOM 1470 C CA . VAL A 1 190 ? -4.179 -10.234 -2.792 1.00 95.81 190 VAL A CA 1
ATOM 1471 C C . VAL A 1 190 ? -5.568 -9.894 -2.272 1.00 95.81 190 VAL A C 1
ATOM 1473 O O . VAL A 1 190 ? -5.889 -8.750 -1.955 1.00 95.81 190 VAL A O 1
ATOM 1476 N N . GLU A 1 191 ? -6.385 -10.932 -2.157 1.00 93.62 191 GLU A N 1
ATOM 1477 C CA . GLU A 1 191 ? -7.668 -10.887 -1.467 1.00 93.62 191 GLU A CA 1
ATOM 1478 C C . GLU A 1 191 ? -7.523 -10.436 -0.002 1.00 93.62 191 GLU A C 1
ATOM 1480 O O . GLU A 1 191 ? -6.520 -10.706 0.665 1.00 93.62 191 GLU A O 1
ATOM 1485 N N . GLY A 1 192 ? -8.539 -9.729 0.494 1.00 92.62 192 GLY A N 1
ATOM 1486 C CA . GLY A 1 192 ? -8.650 -9.270 1.877 1.00 92.62 192 GLY A CA 1
ATOM 1487 C C . GLY A 1 192 ? -7.941 -7.947 2.179 1.00 92.62 192 GLY A C 1
ATOM 1488 O O . GLY A 1 192 ? -8.157 -7.369 3.246 1.00 92.62 192 GLY A O 1
ATOM 1489 N N . VAL A 1 193 ? -7.121 -7.430 1.259 1.00 94.62 193 VAL A N 1
ATOM 1490 C CA . VAL A 1 193 ? -6.413 -6.154 1.441 1.00 94.62 193 VAL A CA 1
ATOM 1491 C C . VAL A 1 193 ? -7.374 -4.987 1.279 1.00 94.62 193 VAL A C 1
ATOM 1493 O O . VAL A 1 193 ? -8.049 -4.879 0.255 1.00 94.62 193 VAL A O 1
ATOM 1496 N N . ASP A 1 194 ? -7.384 -4.081 2.258 1.00 92.25 194 ASP A N 1
ATOM 1497 C CA . ASP A 1 194 ? -8.038 -2.779 2.140 1.00 92.25 194 ASP A CA 1
ATOM 1498 C C . ASP A 1 194 ? -7.310 -1.911 1.103 1.00 92.25 194 ASP A C 1
ATOM 1500 O O . ASP A 1 194 ? -6.239 -1.340 1.349 1.00 92.25 194 ASP A O 1
ATOM 1504 N N . MET A 1 195 ? -7.903 -1.820 -0.086 1.00 88.12 195 MET A N 1
ATOM 1505 C CA . MET A 1 195 ? -7.336 -1.066 -1.198 1.00 88.12 195 MET A CA 1
ATOM 1506 C C . MET A 1 195 ? -7.271 0.421 -0.915 1.00 88.12 195 MET A C 1
ATOM 1508 O O . MET A 1 195 ? -6.341 1.078 -1.375 1.00 88.12 195 MET A O 1
ATOM 1512 N N . ALA A 1 196 ? -8.214 0.969 -0.150 1.00 85.62 196 ALA A N 1
ATOM 1513 C CA . ALA A 1 196 ? -8.187 2.384 0.160 1.00 85.62 196 ALA A CA 1
ATOM 1514 C C . ALA A 1 196 ? -6.931 2.720 0.979 1.00 85.62 196 ALA A C 1
ATOM 1516 O O . ALA A 1 196 ? -6.225 3.684 0.674 1.00 85.62 196 ALA A O 1
ATOM 1517 N N . ALA A 1 197 ? -6.599 1.879 1.963 1.00 90.88 197 ALA A N 1
ATOM 1518 C CA . ALA A 1 197 ? -5.420 2.067 2.799 1.00 90.88 197 ALA A CA 1
ATOM 1519 C C . ALA A 1 197 ? -4.119 1.824 2.024 1.00 90.88 197 ALA A C 1
ATOM 1521 O O . ALA A 1 197 ? -3.151 2.569 2.188 1.00 90.88 197 ALA A O 1
ATOM 1522 N N . LEU A 1 198 ? -4.106 0.834 1.127 1.00 92.50 198 LEU A N 1
ATOM 1523 C CA . LEU A 1 198 ? -2.981 0.610 0.220 1.00 92.50 198 LEU A CA 1
ATOM 1524 C C . LEU A 1 198 ? -2.741 1.828 -0.688 1.00 92.50 198 LEU A C 1
ATOM 1526 O O . LEU A 1 198 ? -1.599 2.252 -0.881 1.00 92.50 198 LEU A O 1
ATOM 1530 N N . MET A 1 199 ? -3.812 2.443 -1.193 1.00 87.44 199 MET A N 1
ATOM 1531 C CA . MET A 1 199 ? -3.715 3.636 -2.030 1.00 87.44 199 MET A CA 1
ATOM 1532 C C . MET A 1 199 ? -3.194 4.859 -1.271 1.00 87.44 199 MET A C 1
ATOM 1534 O O . MET A 1 199 ? -2.487 5.665 -1.876 1.00 87.44 199 MET A O 1
ATOM 1538 N N . THR A 1 200 ? -3.457 5.005 0.035 1.00 88.69 200 THR A N 1
ATOM 1539 C CA . THR A 1 200 ? -2.849 6.106 0.810 1.00 88.69 200 THR A CA 1
ATOM 1540 C C . THR A 1 200 ? -1.337 5.936 0.948 1.00 88.69 200 THR A C 1
ATOM 1542 O O . THR A 1 200 ? -0.603 6.914 0.809 1.00 88.69 200 THR A O 1
ATOM 1545 N N . MET A 1 201 ? -0.845 4.703 1.119 1.00 91.69 201 MET A N 1
ATOM 1546 C CA . MET A 1 201 ? 0.592 4.404 1.084 1.00 91.69 201 MET A CA 1
ATOM 1547 C C . MET A 1 201 ? 1.209 4.731 -0.273 1.00 91.69 201 MET A C 1
ATOM 1549 O O . MET A 1 201 ? 2.223 5.427 -0.327 1.00 91.69 201 MET A O 1
ATOM 1553 N N . ILE A 1 202 ? 0.593 4.258 -1.356 1.00 89.75 202 ILE A N 1
ATOM 1554 C CA . ILE A 1 202 ? 1.048 4.538 -2.720 1.00 89.75 202 ILE A CA 1
ATOM 1555 C C . ILE A 1 202 ? 1.116 6.052 -2.954 1.00 89.75 202 ILE A C 1
ATOM 1557 O O . ILE A 1 202 ? 2.146 6.561 -3.388 1.00 89.75 202 ILE A O 1
ATOM 1561 N N . ALA A 1 203 ? 0.070 6.788 -2.569 1.00 83.94 203 ALA A N 1
ATOM 1562 C CA . ALA A 1 203 ? 0.025 8.239 -2.698 1.00 83.94 203 ALA A CA 1
ATOM 1563 C C . ALA A 1 203 ? 1.175 8.928 -1.946 1.00 83.94 203 ALA A C 1
ATOM 1565 O O . ALA A 1 203 ? 1.810 9.819 -2.500 1.00 83.94 203 ALA A O 1
ATOM 1566 N N . VAL A 1 204 ? 1.488 8.510 -0.714 1.00 87.12 204 VAL A N 1
ATOM 1567 C CA . VAL A 1 204 ? 2.613 9.062 0.068 1.00 87.12 204 VAL A CA 1
ATOM 1568 C C . VAL A 1 204 ? 3.966 8.803 -0.594 1.00 87.12 204 VAL A C 1
ATOM 1570 O O . VAL A 1 204 ? 4.851 9.659 -0.544 1.00 87.12 204 VAL A O 1
ATOM 1573 N N . LEU A 1 205 ? 4.147 7.634 -1.209 1.00 8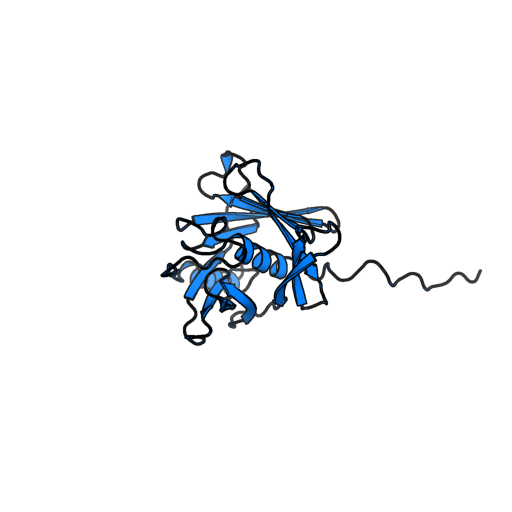8.38 205 LEU A N 1
ATOM 1574 C CA . LEU A 1 205 ? 5.401 7.268 -1.870 1.00 88.38 205 LEU A CA 1
ATOM 1575 C C . LEU A 1 205 ? 5.561 7.960 -3.233 1.00 88.38 205 LEU A C 1
ATOM 1577 O O . LEU A 1 205 ? 6.670 8.388 -3.569 1.00 88.38 205 LEU A O 1
ATOM 1581 N N . ASP A 1 206 ? 4.462 8.130 -3.970 1.00 81.94 206 ASP A N 1
ATOM 1582 C CA . ASP A 1 206 ? 4.428 8.792 -5.277 1.00 81.94 206 ASP A CA 1
ATOM 1583 C C . ASP A 1 206 ? 4.430 10.318 -5.189 1.00 81.94 206 ASP A C 1
ATOM 1585 O O . ASP A 1 206 ? 4.968 10.984 -6.078 1.00 81.94 206 ASP A O 1
ATOM 1589 N N . MET A 1 207 ? 3.877 10.899 -4.119 1.00 73.44 207 MET A N 1
ATOM 1590 C CA . MET A 1 207 ? 4.025 12.324 -3.845 1.00 73.44 207 MET A CA 1
ATOM 1591 C C . MET A 1 207 ? 5.519 12.606 -3.679 1.00 73.44 207 MET A C 1
ATOM 1593 O O . MET A 1 207 ? 6.125 12.250 -2.675 1.00 73.44 207 MET A O 1
ATOM 1597 N N . GLY A 1 208 ? 6.155 13.204 -4.691 1.00 60.94 208 GLY A N 1
ATOM 1598 C CA . GLY A 1 208 ? 7.521 13.726 -4.593 1.00 60.94 208 GLY A CA 1
ATOM 1599 C C . GLY A 1 208 ? 7.650 14.782 -3.478 1.00 60.94 208 GLY A C 1
ATOM 1600 O O . GLY A 1 208 ? 6.687 15.051 -2.763 1.00 60.94 208 GLY A O 1
ATOM 1601 N N . PRO A 1 209 ? 8.795 15.468 -3.334 1.00 50.41 209 PRO A N 1
ATOM 1602 C CA . PRO A 1 209 ? 8.951 16.611 -2.416 1.00 50.41 209 PRO A CA 1
ATOM 1603 C C . PRO A 1 209 ? 8.067 17.847 -2.747 1.00 50.41 209 PRO A C 1
ATOM 1605 O O . PRO A 1 209 ? 8.373 18.970 -2.358 1.00 50.41 209 PRO A O 1
ATOM 1608 N N . TYR A 1 210 ? 6.928 17.663 -3.417 1.00 43.22 210 TYR A N 1
ATOM 1609 C CA . TYR A 1 210 ? 5.952 18.686 -3.798 1.00 43.22 210 TYR A CA 1
ATOM 1610 C C . TYR A 1 210 ? 5.146 19.268 -2.621 1.00 43.22 210 TYR A C 1
ATOM 1612 O O . TYR A 1 210 ? 4.285 20.112 -2.834 1.00 43.22 210 TYR A O 1
ATOM 1620 N N . ALA A 1 211 ? 5.435 18.870 -1.378 1.00 40.69 211 ALA A N 1
ATOM 1621 C CA . ALA A 1 211 ? 4.852 19.474 -0.177 1.00 40.69 211 ALA A CA 1
ATOM 1622 C C . ALA A 1 211 ? 5.642 20.687 0.364 1.00 40.69 211 ALA A C 1
ATOM 1624 O O . ALA A 1 211 ? 5.255 21.259 1.380 1.00 40.69 211 ALA A O 1
ATOM 1625 N N . SER A 1 212 ? 6.734 21.101 -0.290 1.00 33.47 212 SER A N 1
ATOM 1626 C CA . SER A 1 212 ? 7.489 22.311 0.074 1.00 33.47 212 SER A CA 1
ATOM 1627 C C . SER A 1 212 ? 7.253 23.453 -0.921 1.00 33.47 212 SER A C 1
ATOM 1629 O O . SER A 1 212 ? 8.032 23.625 -1.855 1.00 33.47 212 SER A O 1
ATOM 1631 N N . SER A 1 213 ? 6.192 24.231 -0.661 1.00 29.61 213 SER A N 1
ATOM 1632 C CA . SER A 1 213 ? 5.918 25.641 -1.043 1.00 29.61 213 SER A CA 1
ATOM 1633 C C . SER A 1 213 ? 4.516 25.808 -1.642 1.00 29.61 213 SER A C 1
ATOM 1635 O O . SER A 1 213 ? 4.208 25.203 -2.667 1.00 29.61 213 SER A O 1
ATOM 1637 N N . PRO A 1 214 ? 3.666 26.629 -1.000 1.00 35.06 214 PRO A N 1
ATOM 1638 C CA . PRO A 1 214 ? 3.808 28.076 -1.154 1.00 35.06 214 PRO A CA 1
ATOM 1639 C C . PRO A 1 214 ? 3.779 28.829 0.184 1.00 35.06 214 PRO A C 1
ATOM 1641 O O . PRO A 1 214 ? 2.877 28.643 0.994 1.00 35.06 214 PRO A O 1
ATOM 1644 N N . GLY A 1 215 ? 4.747 29.724 0.386 1.00 36.50 215 GLY A N 1
ATOM 1645 C CA . GLY A 1 215 ? 4.703 30.711 1.469 1.00 36.50 215 GLY A CA 1
ATOM 1646 C C . GLY A 1 215 ? 5.974 30.757 2.301 1.00 36.50 215 GLY A C 1
ATOM 1647 O O . GLY A 1 215 ? 5.979 30.254 3.413 1.00 36.50 215 GLY A O 1
ATOM 1648 N N . LEU A 1 216 ? 7.037 31.337 1.739 1.00 36.09 216 LEU A N 1
ATOM 1649 C CA . LEU A 1 216 ? 8.117 32.069 2.423 1.00 36.09 216 LEU A CA 1
ATOM 1650 C C . LEU A 1 216 ? 9.147 32.434 1.347 1.00 36.09 216 LEU A C 1
ATOM 1652 O O . LEU A 1 216 ? 10.094 31.703 1.080 1.00 36.09 216 LEU A O 1
ATOM 1656 N N . GLY A 1 217 ? 8.886 33.533 0.643 1.00 32.78 217 GLY A N 1
ATOM 1657 C CA . GLY A 1 217 ? 9.716 33.974 -0.476 1.00 32.78 217 GLY A CA 1
ATOM 1658 C C . GLY A 1 217 ? 9.253 35.295 -1.078 1.00 32.78 217 GLY A C 1
ATOM 1659 O O . GLY A 1 217 ? 9.205 35.425 -2.292 1.00 32.78 217 GLY A O 1
ATOM 1660 N N . ALA A 1 218 ? 8.869 36.255 -0.237 1.00 35.31 218 ALA A N 1
ATOM 1661 C CA . ALA A 1 218 ? 8.731 37.656 -0.626 1.00 35.31 218 ALA A CA 1
ATOM 1662 C C . ALA A 1 218 ? 9.392 38.526 0.452 1.00 35.31 218 ALA A C 1
ATOM 1664 O O . ALA A 1 218 ? 8.746 39.278 1.171 1.00 35.31 218 ALA A O 1
ATOM 1665 N N . SER A 1 219 ? 10.706 38.365 0.597 1.00 40.91 219 SER A N 1
ATOM 1666 C CA . SER A 1 219 ? 11.570 39.342 1.258 1.00 40.91 219 SER A CA 1
ATOM 1667 C C . SER A 1 219 ? 12.826 39.516 0.408 1.00 40.91 219 SER A C 1
ATOM 1669 O O . SER A 1 219 ? 13.780 38.757 0.538 1.00 40.91 219 SER A O 1
ATOM 1671 N N . MET A 1 220 ? 12.753 40.458 -0.525 1.00 33.25 220 MET A N 1
ATOM 1672 C CA . MET A 1 220 ? 13.831 41.183 -1.213 1.00 33.25 220 MET A CA 1
ATOM 1673 C C . MET A 1 220 ? 13.076 41.997 -2.274 1.00 33.25 220 MET A C 1
ATOM 1675 O O . MET A 1 220 ? 12.417 41.424 -3.127 1.00 33.25 220 MET A O 1
ATOM 1679 N N . GLY A 1 221 ? 12.937 43.311 -2.180 1.00 32.41 221 GLY A N 1
ATOM 1680 C CA . GLY A 1 221 ? 13.981 44.293 -1.955 1.00 32.41 221 GLY A CA 1
ATOM 1681 C C . GLY A 1 221 ? 13.958 45.183 -3.193 1.00 32.41 221 GLY A C 1
ATOM 1682 O O . GLY A 1 221 ? 14.468 44.790 -4.233 1.00 32.41 221 GLY A O 1
ATOM 1683 N N . VAL A 1 222 ? 13.317 46.345 -3.095 1.00 32.41 222 VAL A N 1
ATOM 1684 C CA . VAL A 1 222 ? 13.494 47.429 -4.064 1.00 32.41 222 VAL A CA 1
ATOM 1685 C C . VAL A 1 222 ? 13.816 48.671 -3.247 1.00 32.41 222 VAL A C 1
ATOM 1687 O O . VAL A 1 222 ? 12.931 49.359 -2.749 1.00 32.41 222 VAL A O 1
ATOM 1690 N N . MET A 1 223 ? 15.115 48.874 -3.030 1.00 33.31 223 MET A N 1
ATOM 1691 C CA . MET A 1 223 ? 15.667 50.221 -3.027 1.00 33.31 223 MET A CA 1
ATOM 1692 C C . MET A 1 223 ? 15.831 50.631 -4.489 1.00 33.31 223 MET A C 1
ATOM 1694 O O . MET A 1 223 ? 16.384 49.870 -5.286 1.00 33.31 223 MET A O 1
ATOM 1698 N N . GLY A 1 224 ? 15.346 51.826 -4.792 1.00 35.34 224 GLY A N 1
ATOM 1699 C CA . GLY A 1 224 ? 15.472 52.553 -6.046 1.00 35.34 224 GLY A CA 1
ATOM 1700 C C . GLY A 1 224 ? 14.768 53.879 -5.867 1.00 35.34 224 GLY A C 1
ATOM 1701 O O . GLY A 1 224 ? 13.525 53.833 -5.767 1.00 35.34 224 GLY A O 1
#